Protein AF-A0A453PKU3-F1 (afdb_monomer_lite)

pLDDT: mean 86.61, std 17.1, range [27.94, 98.75]

Secondary structure (DSSP, 8-state):
-----------EEEGGG--HHHHHHHHHHHHTTPPPEEEPPHHHHHHHHTT-S-EEEE-TT-EEEEEEPTT-EEEEEEEE-HHHHHH-EEEEEEETT----EEEEEEEPTTS-EEEEEEEE-EEETTEEEEEEEE-SS--EEE-----GGGGT-HHHHHHGGGTTEEE-S-----SEEEEEEEE---SSS-EEEEEEEEESGGGHHHHHHHHHHHHHHHHHHHHHHHHHHHHHHHHHHHHHHHHHHHHHHHHHHHHHHHHH-

Structure (mmCIF, N/CA/C/O backbone):
data_AF-A0A453PKU3-F1
#
_entry.id   AF-A0A453PKU3-F1
#
loop_
_atom_site.group_PDB
_atom_site.id
_atom_site.type_symbol
_atom_site.label_atom_id
_atom_site.label_alt_id
_atom_site.label_comp_id
_atom_site.label_asym_id
_atom_site.label_entity_id
_atom_site.label_seq_id
_atom_site.pdbx_PDB_ins_code
_atom_site.Cartn_x
_atom_site.Cartn_y
_atom_site.Cartn_z
_atom_site.occupancy
_atom_site.B_iso_or_equiv
_atom_site.auth_seq_id
_atom_site.auth_comp_id
_atom_site.auth_asym_id
_atom_site.auth_atom_id
_atom_site.pdbx_PDB_model_num
ATOM 1 N N . MET A 1 1 ? -38.529 10.303 10.215 1.00 35.19 1 MET A N 1
ATOM 2 C CA . MET A 1 1 ? -37.471 11.333 10.235 1.00 35.19 1 MET A CA 1
ATOM 3 C C . MET A 1 1 ? -36.339 10.772 9.393 1.00 35.19 1 MET A C 1
ATOM 5 O O . MET A 1 1 ? -35.751 9.780 9.796 1.00 35.19 1 MET A O 1
ATOM 9 N N . GLN A 1 2 ? -36.185 11.261 8.160 1.00 27.94 2 GLN A N 1
ATOM 10 C CA . GLN A 1 2 ? -35.170 10.777 7.219 1.00 27.94 2 GLN A CA 1
ATOM 11 C C . GLN A 1 2 ? -33.786 11.127 7.768 1.00 27.94 2 GLN A C 1
ATOM 13 O O . GLN A 1 2 ? -33.490 12.300 7.991 1.00 27.94 2 GLN A O 1
ATOM 18 N N . ALA A 1 3 ? -32.979 10.103 8.032 1.00 30.33 3 ALA A N 1
ATOM 19 C CA . ALA A 1 3 ? -31.568 10.261 8.326 1.00 30.33 3 ALA A CA 1
ATOM 20 C C . ALA A 1 3 ? -30.876 10.654 7.020 1.00 30.33 3 ALA A C 1
ATOM 22 O O . ALA A 1 3 ? -30.861 9.887 6.063 1.00 30.33 3 ALA A O 1
ATOM 23 N N . ILE A 1 4 ? -30.368 11.881 6.971 1.00 31.31 4 ILE A N 1
ATOM 24 C CA . ILE A 1 4 ? -29.431 12.299 5.937 1.00 31.31 4 ILE A CA 1
ATOM 25 C C . ILE A 1 4 ? -28.106 11.643 6.321 1.00 31.31 4 ILE A C 1
ATOM 27 O O . ILE A 1 4 ? -27.438 12.086 7.258 1.00 31.31 4 ILE A O 1
ATOM 31 N N . GLU A 1 5 ? -27.785 10.538 5.650 1.00 31.22 5 GLU A N 1
ATOM 32 C CA . GLU A 1 5 ? -26.420 10.037 5.546 1.00 31.22 5 GLU A CA 1
ATOM 33 C C . GLU A 1 5 ? -25.571 11.194 5.018 1.00 31.22 5 GLU A C 1
ATOM 35 O O . GLU A 1 5 ? -25.772 11.695 3.913 1.00 31.22 5 GLU A O 1
ATOM 40 N N . ALA A 1 6 ? -24.691 11.714 5.870 1.00 30.78 6 ALA A N 1
ATOM 41 C CA . ALA A 1 6 ? -23.693 12.669 5.440 1.00 30.78 6 ALA A CA 1
ATOM 42 C C . ALA A 1 6 ? -22.649 11.883 4.647 1.00 30.78 6 ALA A C 1
ATOM 44 O O . ALA A 1 6 ? -21.679 11.394 5.225 1.00 30.78 6 ALA A O 1
ATOM 45 N N . ASP A 1 7 ? -22.887 11.748 3.342 1.00 31.61 7 ASP A N 1
ATOM 46 C CA . ASP A 1 7 ? -21.865 11.388 2.371 1.00 31.61 7 ASP A CA 1
ATOM 47 C C . ASP A 1 7 ? -20.673 12.321 2.597 1.00 31.61 7 ASP A C 1
ATOM 49 O O . ASP A 1 7 ? -20.702 13.520 2.296 1.00 31.61 7 ASP A O 1
ATOM 53 N N . SER A 1 8 ? -19.600 11.782 3.171 1.00 37.28 8 SER A N 1
ATOM 54 C CA . SER A 1 8 ? -18.283 12.362 2.987 1.00 37.28 8 SER A CA 1
ATOM 55 C C . SER A 1 8 ? -17.979 12.218 1.504 1.00 37.28 8 SER A C 1
ATOM 57 O O . SER A 1 8 ? -17.514 11.168 1.071 1.00 37.28 8 SER A O 1
ATOM 59 N N . HIS A 1 9 ? -18.316 13.238 0.714 1.00 38.47 9 HIS A N 1
ATOM 60 C CA . HIS A 1 9 ? -17.945 13.306 -0.691 1.00 38.47 9 HIS A CA 1
ATOM 61 C C . HIS A 1 9 ? -16.412 13.319 -0.794 1.00 38.47 9 HIS A C 1
ATOM 63 O O . HIS A 1 9 ? -15.784 14.379 -0.834 1.00 38.47 9 HIS A O 1
ATOM 69 N N . GLU A 1 10 ? -15.795 12.138 -0.808 1.00 44.28 10 GLU A N 1
ATOM 70 C CA . GLU A 1 10 ? -14.465 11.949 -1.365 1.00 44.28 10 GLU A CA 1
ATOM 71 C C . GLU A 1 10 ? -14.588 12.233 -2.858 1.00 44.28 10 GLU A C 1
ATOM 73 O O . GLU A 1 10 ? -15.129 11.449 -3.634 1.00 44.28 10 GLU A O 1
ATOM 78 N N . LEU A 1 11 ? -14.169 13.432 -3.251 1.00 49.59 11 LEU A N 1
ATOM 79 C CA . LEU A 1 11 ? -14.106 13.812 -4.649 1.00 49.59 11 LEU A CA 1
ATOM 80 C C . LEU A 1 11 ? -12.939 13.045 -5.284 1.00 49.59 11 LEU A C 1
ATOM 82 O O . LEU A 1 11 ? -11.783 13.460 -5.166 1.00 49.59 11 LEU A O 1
ATOM 86 N N . GLU A 1 12 ? -13.236 11.921 -5.930 1.00 55.03 12 GLU A N 1
ATOM 87 C CA . GLU A 1 12 ? -12.283 11.244 -6.805 1.00 55.03 12 GLU A CA 1
ATOM 88 C C . GLU A 1 12 ? -12.166 12.034 -8.110 1.00 55.03 12 GLU A C 1
ATOM 90 O O . GLU A 1 12 ? -13.151 12.275 -8.810 1.00 55.03 12 GLU A O 1
ATOM 95 N N . LEU A 1 13 ? -10.954 12.500 -8.414 1.00 59.59 13 LEU A N 1
ATOM 96 C CA . LEU A 1 13 ? -10.676 13.237 -9.642 1.00 59.59 13 LEU A CA 1
ATOM 97 C C . LEU A 1 13 ? -9.856 12.376 -10.595 1.00 59.59 13 LEU A C 1
ATOM 99 O O . LEU A 1 13 ? -8.702 12.046 -10.305 1.00 59.59 13 LEU A O 1
ATOM 103 N N . ASP A 1 14 ? -10.436 12.111 -11.766 1.00 59.22 14 ASP A N 1
ATOM 104 C CA . ASP A 1 14 ? -9.682 11.597 -12.901 1.00 59.22 14 ASP A CA 1
ATOM 105 C C . ASP A 1 14 ? -8.805 12.695 -13.499 1.00 59.22 14 ASP A C 1
ATOM 107 O O . ASP A 1 14 ? -9.281 13.729 -13.987 1.00 59.22 14 ASP A O 1
ATOM 111 N N . LEU A 1 15 ? -7.500 12.442 -13.476 1.00 57.34 15 LEU A N 1
ATOM 112 C CA . LEU A 1 15 ? -6.496 13.390 -13.912 1.00 57.34 15 LEU A CA 1
ATOM 113 C C . LEU A 1 15 ? -6.536 13.625 -15.432 1.00 57.34 15 LEU A C 1
ATOM 115 O O . LEU A 1 15 ? -6.265 14.750 -15.860 1.00 57.34 15 LEU A O 1
ATOM 119 N N . SER A 1 16 ? -6.937 12.637 -16.240 1.00 54.38 16 SER A N 1
ATOM 120 C CA . SER A 1 16 ? -7.033 12.809 -17.701 1.00 54.38 16 SER A CA 1
ATOM 121 C C . SER A 1 16 ? -8.144 13.763 -18.145 1.00 54.38 16 SER A C 1
ATOM 123 O O . SER A 1 16 ? -8.047 14.365 -19.212 1.00 54.38 16 SER A O 1
ATOM 125 N N . SER A 1 17 ? -9.180 13.961 -17.327 1.00 53.06 17 SER A N 1
ATOM 126 C CA . SER A 1 17 ? -10.349 14.792 -17.662 1.00 53.06 17 SER A CA 1
ATOM 127 C C . SER A 1 17 ? -10.163 16.303 -17.403 1.00 53.06 17 SER A C 1
ATOM 129 O O . SER A 1 17 ? -11.103 17.103 -17.488 1.00 53.06 17 SER A O 1
ATOM 131 N N . LEU A 1 18 ? -8.952 16.728 -17.037 1.00 54.69 18 LEU A N 1
ATOM 132 C CA . LEU A 1 18 ? -8.703 18.059 -16.491 1.00 54.69 18 LEU A CA 1
ATOM 133 C C . LEU A 1 18 ? -8.542 19.156 -17.556 1.00 54.69 18 LEU A C 1
ATOM 135 O O . LEU A 1 18 ? -7.466 19.362 -18.112 1.00 54.69 18 LEU A O 1
ATOM 139 N N . ASN A 1 19 ? -9.574 19.991 -17.707 1.00 57.00 19 ASN A N 1
ATOM 140 C CA . ASN A 1 19 ? -9.434 21.345 -18.259 1.00 57.00 19 ASN A CA 1
ATOM 141 C C . ASN A 1 19 ? -8.716 22.300 -17.271 1.00 57.00 19 ASN A C 1
ATOM 143 O O . ASN A 1 19 ? -8.651 22.051 -16.061 1.00 57.00 19 ASN A O 1
ATOM 147 N N . THR A 1 20 ? -8.242 23.456 -17.766 1.00 58.00 20 THR A N 1
ATOM 148 C CA . THR A 1 20 ? -7.574 24.525 -16.980 1.00 58.00 20 THR A CA 1
ATOM 149 C C . THR A 1 20 ? -8.353 24.921 -15.719 1.00 58.00 20 THR A C 1
ATOM 151 O O . THR A 1 20 ? -7.760 25.211 -14.681 1.00 58.00 20 THR A O 1
ATOM 154 N N . VAL A 1 21 ? -9.686 24.880 -15.787 1.00 55.75 21 VAL A N 1
ATOM 155 C CA . VAL A 1 21 ? -10.598 25.225 -14.687 1.00 55.75 21 VAL A CA 1
ATOM 156 C C . VAL A 1 21 ? -10.563 24.174 -13.567 1.00 55.75 21 VAL A C 1
ATOM 158 O O . VAL A 1 21 ? -10.351 24.534 -12.411 1.00 55.75 21 VAL A O 1
ATOM 161 N N . ASN A 1 22 ? -10.653 22.876 -13.883 1.00 61.09 22 ASN A N 1
ATOM 162 C CA . ASN A 1 22 ? -10.617 21.796 -12.880 1.00 61.09 22 ASN A CA 1
ATOM 163 C C . ASN A 1 22 ? -9.257 21.714 -12.171 1.00 61.09 22 ASN A C 1
ATOM 165 O O . ASN A 1 22 ? -9.171 21.424 -10.980 1.00 61.09 22 ASN A O 1
ATOM 169 N N . THR A 1 23 ? -8.188 22.059 -12.888 1.00 62.22 23 THR A N 1
ATOM 170 C CA . THR A 1 23 ? -6.831 22.143 -12.340 1.00 62.22 23 THR A CA 1
ATOM 171 C C . THR A 1 23 ? -6.691 23.275 -11.307 1.00 62.22 23 THR A C 1
ATOM 173 O O . THR A 1 23 ? -6.019 23.108 -10.285 1.00 62.22 23 THR A O 1
ATOM 176 N N . MET A 1 24 ? -7.360 24.419 -11.522 1.00 61.53 24 MET A N 1
ATOM 177 C CA . MET A 1 24 ? -7.428 25.500 -10.529 1.00 61.53 24 MET A CA 1
ATOM 178 C C . MET A 1 24 ? -8.255 25.096 -9.303 1.00 61.53 24 MET A C 1
ATOM 180 O O . MET A 1 24 ? -7.832 25.377 -8.181 1.00 61.53 24 MET A O 1
ATOM 184 N N . PHE A 1 25 ? -9.373 24.385 -9.490 1.00 62.69 25 PHE A N 1
ATOM 185 C CA . PHE A 1 25 ? -10.160 23.840 -8.379 1.00 62.69 25 PHE A CA 1
ATOM 186 C C . PHE A 1 25 ? -9.347 22.852 -7.537 1.00 62.69 25 PHE A C 1
ATOM 188 O O . PHE A 1 25 ? -9.257 23.027 -6.323 1.00 62.69 25 PHE A O 1
ATOM 195 N N . ALA A 1 26 ? -8.660 21.890 -8.157 1.00 61.44 26 ALA A N 1
ATOM 196 C CA . ALA A 1 26 ? -7.808 20.941 -7.440 1.00 61.44 26 ALA A CA 1
ATOM 197 C C . ALA A 1 26 ? -6.691 21.639 -6.637 1.00 61.44 26 ALA A C 1
ATOM 199 O O . ALA A 1 26 ? -6.407 21.276 -5.493 1.00 61.44 26 ALA A O 1
ATOM 200 N N . ALA A 1 27 ? -6.088 22.696 -7.194 1.00 63.34 27 ALA A N 1
ATOM 201 C CA . ALA A 1 27 ? -5.089 23.498 -6.491 1.00 63.34 27 ALA A CA 1
ATOM 202 C C . ALA A 1 27 ? -5.675 24.282 -5.300 1.00 63.34 27 ALA A C 1
ATOM 204 O O . ALA A 1 27 ? -4.995 24.440 -4.283 1.00 63.34 27 ALA A O 1
ATOM 205 N N . LEU A 1 28 ? -6.919 24.762 -5.404 1.00 60.72 28 LEU A N 1
ATOM 206 C CA . LEU A 1 28 ? -7.627 25.440 -4.315 1.00 60.72 28 LEU A CA 1
ATOM 207 C C . LEU A 1 28 ? -7.967 24.465 -3.180 1.00 60.72 28 LEU A C 1
ATOM 209 O O . LEU A 1 28 ? -7.627 24.740 -2.033 1.00 60.72 28 LEU A O 1
ATOM 213 N N . PHE A 1 29 ? -8.531 23.296 -3.490 1.00 58.31 29 PHE A N 1
ATOM 214 C CA . PHE A 1 29 ? -8.830 22.256 -2.497 1.00 58.31 29 PHE A CA 1
ATOM 215 C C . PHE A 1 29 ? -7.567 21.709 -1.821 1.00 58.31 29 PHE A C 1
ATOM 217 O O . PHE A 1 29 ? -7.522 21.601 -0.595 1.00 58.31 29 PHE A O 1
ATOM 224 N N . SER A 1 30 ? -6.490 21.486 -2.585 1.00 58.62 30 SER A N 1
ATOM 225 C CA . SER A 1 30 ? -5.200 21.087 -2.014 1.00 58.62 30 SER A CA 1
ATOM 226 C C . SER A 1 30 ? -4.607 22.159 -1.091 1.00 58.62 30 SER A C 1
ATOM 228 O O . SER A 1 30 ? -3.905 21.804 -0.144 1.00 58.62 30 SER A O 1
ATOM 230 N N . LYS A 1 31 ? -4.859 23.455 -1.337 1.00 61.12 31 LYS A N 1
ATOM 231 C CA . LYS A 1 31 ? -4.454 24.551 -0.434 1.00 61.12 31 LYS A CA 1
ATOM 232 C C . LYS A 1 31 ? -5.330 24.648 0.816 1.00 61.12 31 LYS A C 1
ATOM 234 O O . LYS A 1 31 ? -4.841 25.108 1.842 1.00 61.12 31 LYS A O 1
ATOM 239 N N . LEU A 1 32 ? -6.584 24.205 0.736 1.00 52.84 32 LEU A N 1
ATOM 240 C CA . LEU A 1 32 ? -7.514 24.123 1.867 1.00 52.84 32 LEU A CA 1
ATOM 241 C C . LEU A 1 32 ? -7.296 22.873 2.736 1.00 52.84 32 LEU A C 1
ATOM 243 O O . LEU A 1 32 ? -7.992 22.694 3.729 1.00 52.84 32 LEU A O 1
ATOM 247 N N . GLY A 1 33 ? -6.326 22.020 2.389 1.00 49.94 33 GLY A N 1
ATOM 248 C CA . GLY A 1 33 ? -5.992 20.821 3.159 1.00 49.94 33 GLY A CA 1
ATOM 249 C C . GLY A 1 33 ? -6.976 19.665 2.976 1.00 49.94 33 GLY A C 1
ATOM 250 O O . GLY A 1 33 ? -6.884 18.687 3.710 1.00 49.94 33 GLY A O 1
ATOM 251 N N . VAL A 1 34 ? -7.886 19.756 2.000 1.00 52.03 34 VAL A N 1
ATOM 252 C CA . VAL A 1 34 ? -8.794 18.660 1.651 1.00 52.03 34 VAL A CA 1
ATOM 253 C C . VAL A 1 34 ? -8.012 17.636 0.818 1.00 52.03 34 VAL A C 1
ATOM 255 O O . VAL A 1 34 ? -7.477 18.007 -0.235 1.00 52.03 34 VAL A O 1
ATOM 258 N N . PRO A 1 35 ? -7.886 16.373 1.266 1.00 54.75 35 PRO A N 1
ATOM 259 C CA . PRO A 1 35 ? -7.265 15.331 0.463 1.00 54.75 35 PRO A CA 1
ATOM 260 C C . PRO A 1 35 ? -8.135 15.065 -0.771 1.00 54.75 35 PRO A C 1
ATOM 262 O O . PRO A 1 35 ? -9.306 14.723 -0.655 1.00 54.75 35 PRO A O 1
ATOM 265 N N . ILE A 1 36 ? -7.560 15.258 -1.957 1.00 64.81 36 ILE A N 1
ATOM 266 C CA . ILE A 1 36 ? -8.165 14.837 -3.222 1.00 64.81 36 ILE A CA 1
ATOM 267 C C . ILE A 1 36 ? -7.558 13.487 -3.561 1.00 64.81 36 ILE A C 1
ATOM 269 O O . ILE A 1 36 ? -6.345 13.406 -3.788 1.00 64.81 36 ILE A O 1
ATOM 273 N N . LYS A 1 37 ? -8.399 12.459 -3.617 1.00 70.69 37 LYS A N 1
ATOM 274 C CA . LYS A 1 37 ? -8.009 11.150 -4.124 1.00 70.69 37 LYS A CA 1
ATOM 275 C C . LYS A 1 37 ? -7.929 11.229 -5.649 1.00 70.69 37 LYS A C 1
ATOM 277 O O . LYS A 1 37 ? -8.855 11.693 -6.312 1.00 70.69 37 LYS A O 1
ATOM 282 N N . THR A 1 38 ? -6.781 10.859 -6.196 1.00 79.62 38 THR A N 1
ATOM 283 C CA . THR A 1 38 ? -6.513 10.882 -7.638 1.00 79.62 38 THR A CA 1
ATOM 284 C C . THR A 1 38 ? -6.488 9.463 -8.178 1.00 79.62 38 THR A C 1
ATOM 286 O O . THR A 1 38 ? -5.972 8.557 -7.519 1.00 79.62 38 THR A O 1
ATOM 289 N N . THR A 1 39 ? -7.010 9.269 -9.385 1.00 86.69 39 THR A N 1
ATOM 290 C CA . THR A 1 39 ? -6.968 7.980 -10.085 1.00 86.69 39 THR A CA 1
ATOM 291 C C . THR A 1 39 ? -5.841 7.952 -11.123 1.00 86.69 39 THR A C 1
ATOM 293 O O . THR A 1 39 ? -5.328 8.992 -11.557 1.00 86.69 39 THR A O 1
ATOM 296 N N . VAL A 1 40 ? -5.412 6.746 -11.502 1.00 91.56 40 VAL A N 1
ATOM 297 C CA . VAL A 1 40 ? -4.559 6.551 -12.686 1.00 91.56 40 VAL A CA 1
ATOM 298 C C . VAL A 1 40 ? -5.392 6.881 -13.924 1.00 91.56 40 VAL A C 1
ATOM 300 O O . VAL A 1 40 ? -6.568 6.522 -13.979 1.00 91.56 40 VAL A O 1
ATOM 303 N N . SER A 1 41 ? -4.806 7.589 -14.891 1.00 90.94 41 SER A N 1
ATOM 304 C CA . SER A 1 41 ? -5.533 8.002 -16.093 1.00 90.94 41 SER A CA 1
ATOM 305 C C . SER A 1 41 ? -6.006 6.796 -16.906 1.00 90.94 41 SER A C 1
ATOM 307 O O . SER A 1 41 ? -5.272 5.819 -17.080 1.00 90.94 41 SER A O 1
ATOM 309 N N . ALA A 1 42 ? -7.221 6.892 -17.451 1.00 91.12 42 ALA A N 1
ATOM 310 C CA . ALA A 1 42 ? -7.805 5.828 -18.268 1.00 91.12 42 ALA A CA 1
ATOM 311 C C . ALA A 1 42 ? -6.918 5.485 -19.473 1.00 91.12 42 ALA A C 1
ATOM 313 O O . ALA A 1 42 ? -6.712 4.316 -19.765 1.00 91.12 42 ALA A O 1
ATOM 314 N N . THR A 1 43 ? -6.301 6.491 -20.102 1.00 93.38 43 THR A N 1
ATOM 315 C CA . THR A 1 43 ? -5.386 6.294 -21.235 1.00 93.38 43 THR A CA 1
ATOM 316 C C . THR A 1 43 ? -4.199 5.398 -20.883 1.00 93.38 43 THR A C 1
ATOM 318 O O . THR A 1 43 ? -3.890 4.487 -21.640 1.00 93.38 43 THR A O 1
ATOM 321 N N . VAL A 1 44 ? -3.561 5.597 -19.723 1.00 95.88 44 VAL A N 1
ATOM 322 C CA . VAL A 1 44 ? -2.429 4.753 -19.300 1.00 95.88 44 VAL A CA 1
ATOM 323 C C . VAL A 1 44 ? -2.882 3.313 -19.049 1.00 95.88 44 VAL A C 1
ATOM 325 O O . VAL A 1 44 ? -2.159 2.375 -19.379 1.00 95.88 44 VAL A O 1
ATOM 328 N N . LEU A 1 45 ? -4.075 3.131 -18.476 1.00 97.25 45 LEU A N 1
ATOM 329 C CA . LEU A 1 45 ? -4.641 1.804 -18.229 1.00 97.25 45 LEU A CA 1
ATOM 330 C C . LEU A 1 45 ? -5.038 1.099 -19.533 1.00 97.25 45 LEU A C 1
ATOM 332 O O . LEU A 1 45 ? -4.766 -0.086 -19.686 1.00 97.25 45 LEU A O 1
ATOM 336 N N . GLU A 1 46 ? -5.627 1.821 -20.485 1.00 96.38 46 GLU A N 1
ATOM 337 C CA . GLU A 1 46 ? -5.987 1.298 -21.805 1.00 96.38 46 GLU A CA 1
ATOM 338 C C . GLU A 1 46 ? -4.749 0.924 -22.628 1.00 96.38 46 GLU A C 1
ATOM 340 O O . GLU A 1 46 ? -4.725 -0.133 -23.254 1.00 96.38 46 GLU A O 1
ATOM 345 N N . GLU A 1 47 ? -3.700 1.750 -22.617 1.00 97.44 47 GLU A N 1
ATOM 346 C CA . GLU A 1 47 ? -2.432 1.431 -23.283 1.00 97.44 47 GLU A CA 1
ATOM 347 C C . GLU A 1 47 ? -1.793 0.166 -22.691 1.00 97.44 47 GLU A C 1
ATOM 349 O O . GLU A 1 47 ? -1.332 -0.707 -23.430 1.00 97.44 47 GLU A O 1
ATOM 354 N N . ALA A 1 48 ? -1.798 0.032 -21.360 1.00 97.88 48 ALA A N 1
ATOM 355 C CA . ALA A 1 48 ? -1.297 -1.160 -20.681 1.00 97.88 48 ALA A CA 1
ATOM 356 C C . ALA A 1 48 ? -2.117 -2.405 -21.057 1.00 97.88 48 ALA A C 1
ATOM 358 O O . ALA A 1 48 ? -1.549 -3.421 -21.462 1.00 97.88 48 ALA A O 1
ATOM 359 N N . LEU A 1 49 ? -3.448 -2.306 -21.011 1.00 97.69 49 LEU A N 1
ATOM 360 C CA . LEU A 1 49 ? -4.373 -3.395 -21.332 1.00 97.69 49 LEU A CA 1
ATOM 361 C C . LEU A 1 49 ? -4.284 -3.849 -22.798 1.00 97.69 49 LEU A C 1
ATOM 363 O O . LEU A 1 49 ? -4.534 -5.013 -23.106 1.00 97.69 49 LEU A O 1
ATOM 367 N N . ASN A 1 50 ? -3.906 -2.947 -23.704 1.00 96.81 50 ASN A N 1
ATOM 368 C CA . ASN A 1 50 ? -3.702 -3.246 -25.121 1.00 96.81 50 ASN A CA 1
ATOM 369 C C . ASN A 1 50 ? -2.269 -3.704 -25.451 1.00 96.81 50 ASN A C 1
ATOM 371 O O . ASN A 1 50 ? -1.965 -3.944 -26.620 1.00 96.81 50 ASN A O 1
ATOM 375 N N . GLY A 1 51 ? -1.378 -3.797 -24.456 1.00 96.12 51 GLY A N 1
ATOM 376 C CA . GLY A 1 51 ? 0.019 -4.189 -24.659 1.00 96.12 51 GLY A CA 1
ATOM 377 C C . GLY A 1 51 ? 0.838 -3.157 -25.443 1.00 96.12 51 GLY A C 1
ATOM 378 O O . GLY A 1 51 ? 1.852 -3.500 -26.047 1.00 96.12 51 GLY A O 1
ATOM 379 N N . SER A 1 52 ? 0.408 -1.892 -25.465 1.00 95.94 52 SER A N 1
ATOM 380 C CA . SER A 1 52 ? 1.046 -0.819 -26.239 1.00 95.94 52 SER A CA 1
ATOM 381 C C . SER A 1 52 ? 2.032 0.024 -25.424 1.00 95.94 52 SER A C 1
ATOM 383 O O . SER A 1 52 ? 2.403 1.117 -25.849 1.00 95.94 52 SER A O 1
ATOM 385 N N . VAL A 1 53 ? 2.445 -0.456 -24.250 1.00 97.06 53 VAL A N 1
ATOM 386 C CA . VAL A 1 53 ? 3.383 0.233 -23.354 1.00 97.06 53 VAL A CA 1
ATOM 387 C C . VAL A 1 53 ? 4.805 -0.289 -23.524 1.00 97.06 53 VAL A C 1
ATOM 389 O O . VAL A 1 53 ? 5.037 -1.481 -23.718 1.00 97.06 53 VAL A O 1
ATOM 392 N N . GLU A 1 54 ? 5.788 0.601 -23.403 1.00 97.56 54 GLU A N 1
ATOM 393 C CA . GLU A 1 54 ? 7.192 0.193 -23.343 1.00 97.56 54 GLU A CA 1
ATOM 394 C C . GLU A 1 54 ? 7.541 -0.324 -21.943 1.00 97.56 54 GLU A C 1
ATOM 396 O O . GLU A 1 54 ? 7.405 0.395 -20.950 1.00 97.56 54 GLU A O 1
ATOM 401 N N . ILE A 1 55 ? 8.042 -1.559 -21.871 1.00 98.38 55 ILE A N 1
ATOM 402 C CA . ILE A 1 55 ? 8.393 -2.231 -20.615 1.00 98.38 55 ILE A CA 1
ATOM 403 C C . ILE A 1 55 ? 9.916 -2.337 -20.500 1.00 98.38 55 ILE A C 1
ATOM 405 O O . ILE A 1 55 ? 10.581 -2.941 -21.342 1.00 98.38 55 ILE A O 1
ATOM 409 N N . ALA A 1 56 ? 10.484 -1.752 -19.445 1.00 98.38 56 ALA A N 1
ATOM 410 C CA . ALA A 1 56 ? 11.914 -1.830 -19.164 1.00 98.38 56 ALA A CA 1
ATOM 411 C C . ALA A 1 56 ? 12.239 -2.960 -18.173 1.00 98.38 56 ALA A C 1
ATOM 413 O O . ALA A 1 56 ? 11.687 -3.008 -17.077 1.00 98.38 56 ALA A O 1
ATOM 414 N N . GLN A 1 57 ? 13.209 -3.814 -18.501 1.00 98.12 57 GLN A N 1
ATOM 415 C CA . GLN A 1 57 ? 13.646 -4.873 -17.589 1.00 98.12 57 GLN A CA 1
ATOM 416 C C . GLN A 1 57 ? 14.360 -4.305 -16.351 1.00 98.12 57 GLN A C 1
ATOM 418 O O . GLN A 1 57 ? 15.292 -3.500 -16.458 1.00 98.12 57 GLN A O 1
ATOM 423 N N . LEU A 1 58 ? 13.961 -4.779 -15.173 1.00 97.81 58 LEU A N 1
ATOM 424 C CA . LEU A 1 58 ? 14.649 -4.594 -13.902 1.00 97.81 58 LEU A CA 1
ATOM 425 C C . LEU A 1 58 ? 15.448 -5.841 -13.530 1.00 97.81 58 LEU A C 1
ATOM 427 O O . LEU A 1 58 ? 15.143 -6.965 -13.923 1.00 97.81 58 LEU A O 1
ATOM 431 N N . HIS A 1 59 ? 16.469 -5.624 -12.708 1.00 95.94 59 HIS A N 1
ATOM 432 C CA . HIS A 1 59 ? 17.196 -6.695 -12.042 1.00 95.94 59 HIS A CA 1
ATOM 433 C C . HIS A 1 59 ? 17.051 -6.521 -10.539 1.00 95.94 59 HIS A C 1
ATOM 435 O O . HIS A 1 59 ? 17.193 -5.402 -10.033 1.00 95.94 59 HIS A O 1
ATOM 441 N N . LEU A 1 60 ? 16.815 -7.623 -9.833 1.00 96.25 60 LEU A N 1
ATOM 442 C CA . LEU A 1 60 ? 16.694 -7.607 -8.382 1.00 96.25 60 LEU A CA 1
ATOM 443 C C . LEU A 1 60 ? 17.941 -6.997 -7.725 1.00 96.25 60 LEU A C 1
ATOM 445 O O . LEU A 1 60 ? 19.074 -7.215 -8.160 1.00 96.25 60 LEU A O 1
ATOM 449 N N . GLY A 1 61 ? 17.721 -6.167 -6.705 1.00 95.50 61 GLY A N 1
ATOM 450 C CA . GLY A 1 61 ? 18.780 -5.453 -5.986 1.00 95.50 61 GLY A CA 1
ATOM 451 C C . GLY A 1 61 ? 19.379 -4.255 -6.729 1.00 95.50 61 GLY A C 1
ATOM 452 O O . GLY A 1 61 ? 20.248 -3.578 -6.180 1.00 95.50 61 GLY A O 1
ATOM 453 N N . LYS A 1 62 ? 18.955 -3.962 -7.968 1.00 96.88 62 LYS A N 1
ATOM 454 C CA . LYS A 1 62 ? 19.409 -2.776 -8.704 1.00 96.88 62 LYS A CA 1
ATOM 455 C C . LYS A 1 62 ? 18.352 -1.682 -8.673 1.00 96.88 62 LYS A C 1
ATOM 457 O O . LYS A 1 62 ? 17.206 -1.877 -9.065 1.00 96.88 62 LYS A O 1
ATOM 462 N N . SER A 1 63 ? 18.780 -0.498 -8.251 1.00 97.12 63 SER A N 1
ATOM 463 C CA . SER A 1 63 ? 17.947 0.701 -8.268 1.00 97.12 63 SER A CA 1
ATOM 464 C C . SER A 1 63 ? 17.954 1.376 -9.642 1.00 97.12 63 SER A C 1
ATOM 466 O O . SER A 1 63 ? 18.997 1.480 -10.290 1.00 97.12 63 SER A O 1
ATOM 468 N N . VAL A 1 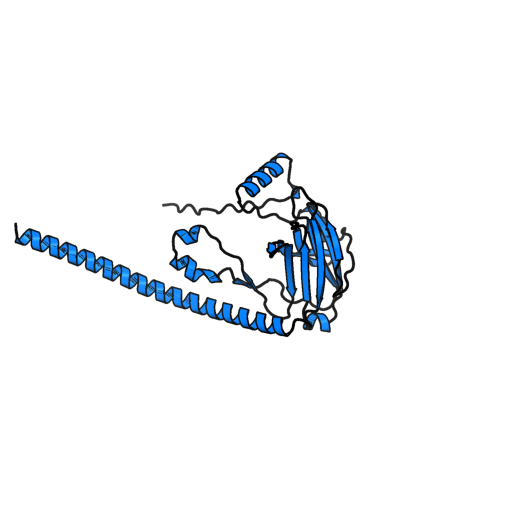64 ? 16.810 1.926 -10.043 1.00 97.75 64 VAL A N 1
ATOM 469 C CA . VAL A 1 64 ? 16.651 2.761 -11.237 1.00 97.75 64 VAL A CA 1
ATOM 470 C C . VAL A 1 64 ? 16.129 4.131 -10.824 1.00 97.75 64 VAL A C 1
ATOM 472 O O . VAL A 1 64 ? 15.072 4.239 -10.211 1.00 97.75 64 VAL A O 1
ATOM 475 N N . CYS A 1 65 ? 16.858 5.187 -11.186 1.00 98.06 65 CYS A N 1
ATOM 476 C CA . CYS A 1 65 ? 16.435 6.570 -10.980 1.00 98.06 65 CYS A CA 1
ATOM 477 C C . CYS A 1 65 ? 15.929 7.152 -12.301 1.00 98.06 65 CYS A C 1
ATOM 479 O O . CYS A 1 65 ? 16.661 7.170 -13.294 1.00 98.06 65 CYS A O 1
ATOM 481 N N . ARG A 1 66 ? 14.676 7.610 -12.330 1.00 98.31 66 ARG A N 1
ATOM 482 C CA . ARG A 1 66 ? 14.045 8.201 -13.517 1.00 98.31 66 ARG A CA 1
ATOM 483 C C . ARG A 1 66 ? 13.128 9.358 -13.138 1.00 98.31 66 ARG A C 1
ATOM 485 O O . ARG A 1 66 ? 12.863 9.635 -11.970 1.00 98.31 66 ARG A O 1
ATOM 492 N N . LYS A 1 67 ? 12.662 10.055 -14.169 1.00 98.06 67 LYS A N 1
ATOM 493 C CA . LYS A 1 67 ? 11.694 11.142 -14.087 1.00 98.06 67 LYS A CA 1
ATOM 494 C C . LYS A 1 67 ? 10.537 10.812 -15.020 1.00 98.06 67 LYS A C 1
ATOM 496 O O . LYS A 1 67 ? 10.746 10.793 -16.225 1.00 98.06 67 LYS A O 1
ATOM 501 N N . VAL A 1 68 ? 9.368 10.518 -14.462 1.00 96.94 68 VAL A N 1
ATOM 502 C CA . VAL A 1 68 ? 8.141 10.272 -15.229 1.00 96.94 68 VAL A CA 1
ATOM 503 C C . VAL A 1 68 ? 7.371 11.578 -15.379 1.00 96.94 68 VAL A C 1
ATOM 505 O O . VAL A 1 68 ? 7.306 12.389 -14.446 1.00 96.94 68 VAL A O 1
ATOM 508 N N . GLU A 1 69 ? 6.829 11.814 -16.568 1.00 95.69 69 GLU A N 1
ATOM 509 C CA . GLU A 1 69 ? 5.983 12.976 -16.812 1.00 95.69 69 GLU A CA 1
ATOM 510 C C . GLU A 1 69 ? 4.652 12.862 -16.058 1.00 95.69 69 GLU A C 1
ATOM 512 O O . GLU A 1 69 ? 4.261 11.801 -15.566 1.00 95.69 69 GLU A O 1
ATOM 517 N N . LYS A 1 70 ? 3.968 13.995 -15.898 1.00 90.25 70 LYS A N 1
ATOM 518 C CA . LYS A 1 70 ? 2.663 14.016 -15.232 1.00 90.25 70 LYS A CA 1
ATOM 519 C C . LYS A 1 70 ? 1.657 13.141 -15.986 1.00 90.25 70 LYS A C 1
ATOM 521 O O . LYS A 1 70 ? 1.625 13.178 -17.212 1.00 90.25 70 LYS A O 1
ATOM 526 N N . GLN A 1 71 ? 0.823 12.413 -15.248 1.00 87.94 71 GLN A N 1
ATOM 527 C CA . GLN A 1 71 ? -0.230 11.546 -15.793 1.00 87.94 71 GLN A CA 1
ATOM 528 C C . GLN A 1 71 ? 0.258 10.492 -16.801 1.00 87.94 71 GLN A C 1
ATOM 530 O O . GLN A 1 71 ? -0.503 10.026 -17.644 1.00 87.94 71 GLN A O 1
ATOM 535 N N . SER A 1 72 ? 1.533 10.123 -16.708 1.00 94.81 72 SER A N 1
ATOM 536 C CA . SER A 1 72 ? 2.165 9.069 -17.494 1.00 94.81 72 SER A CA 1
ATOM 537 C C . SER A 1 72 ? 2.787 8.047 -16.544 1.00 94.81 72 SER A C 1
ATOM 539 O O . SER A 1 72 ? 2.958 8.323 -15.351 1.00 94.81 72 SER A O 1
ATOM 541 N N . ALA A 1 73 ? 3.115 6.865 -17.057 1.00 97.88 73 ALA A N 1
ATOM 542 C CA . ALA A 1 73 ? 3.740 5.798 -16.297 1.00 97.88 73 ALA A CA 1
ATOM 543 C C . ALA A 1 73 ? 4.964 5.244 -17.027 1.00 97.88 73 ALA A C 1
ATOM 545 O O . ALA A 1 73 ? 4.988 5.131 -18.249 1.00 97.88 73 ALA A O 1
ATOM 546 N N . HIS A 1 74 ? 5.980 4.869 -16.256 1.00 98.69 74 HIS A N 1
ATOM 547 C CA . HIS A 1 74 ? 7.046 4.002 -16.748 1.00 98.69 74 HIS A CA 1
ATOM 548 C C . HIS A 1 74 ? 6.776 2.578 -16.283 1.00 98.69 74 HIS A C 1
ATOM 550 O O . HIS A 1 74 ? 6.644 2.361 -15.076 1.00 98.69 74 HIS A O 1
ATOM 556 N N . PHE A 1 75 ? 6.731 1.640 -17.228 1.00 98.69 75 PHE A N 1
ATOM 557 C CA . PHE A 1 75 ? 6.479 0.228 -16.969 1.00 98.69 75 PHE A CA 1
ATOM 558 C C . PHE A 1 75 ? 7.780 -0.560 -16.883 1.00 98.69 75 PHE A C 1
ATOM 560 O O . PHE A 1 75 ? 8.779 -0.258 -17.547 1.00 98.69 75 PHE A O 1
ATOM 567 N N . TYR A 1 76 ? 7.750 -1.581 -16.041 1.00 98.75 76 TYR A N 1
ATOM 568 C CA . TYR A 1 76 ? 8.894 -2.391 -15.690 1.00 98.75 76 TYR A CA 1
ATOM 569 C C . TYR A 1 76 ? 8.514 -3.855 -15.573 1.00 98.75 76 TYR A C 1
ATOM 571 O O . TYR A 1 76 ? 7.481 -4.169 -14.991 1.00 98.75 76 TYR A O 1
ATOM 579 N N . SER A 1 77 ? 9.386 -4.731 -16.055 1.00 98.44 77 SER A N 1
ATOM 580 C CA . SER A 1 77 ? 9.319 -6.171 -15.811 1.00 98.44 77 SER A CA 1
ATOM 581 C C . SER A 1 77 ? 10.428 -6.597 -14.858 1.00 98.44 77 SER A C 1
ATOM 583 O O . SER A 1 77 ? 11.516 -6.020 -14.854 1.00 98.44 77 SER A O 1
ATOM 585 N N . VAL A 1 78 ? 10.168 -7.611 -14.046 1.00 98.25 78 VAL A N 1
ATOM 586 C CA . VAL A 1 78 ? 11.178 -8.284 -13.230 1.00 98.25 78 VAL A CA 1
ATOM 587 C C . VAL A 1 78 ? 10.930 -9.782 -13.275 1.00 98.25 78 VAL A C 1
ATOM 589 O O . VAL A 1 78 ? 9.800 -10.224 -13.083 1.00 98.25 78 VAL A O 1
ATOM 592 N N . ASP A 1 79 ? 11.982 -10.548 -13.537 1.00 98.06 79 ASP A N 1
ATOM 593 C CA . ASP A 1 79 ? 11.922 -12.007 -13.499 1.00 98.06 79 ASP A CA 1
ATOM 594 C C . ASP A 1 79 ? 12.269 -12.500 -12.100 1.00 98.06 79 ASP A C 1
ATOM 596 O O . ASP A 1 79 ? 13.211 -12.007 -11.472 1.00 98.06 79 ASP A O 1
ATOM 600 N N . ILE A 1 80 ? 11.480 -13.456 -11.626 1.00 97.12 80 ILE A N 1
ATOM 601 C CA . ILE A 1 80 ? 11.546 -14.010 -10.280 1.00 97.12 80 ILE A CA 1
ATOM 602 C C . ILE A 1 80 ? 11.662 -15.528 -10.398 1.00 97.12 80 ILE A C 1
ATOM 604 O O . ILE A 1 80 ? 10.869 -16.174 -11.083 1.00 97.12 80 ILE A O 1
ATOM 608 N N . THR A 1 81 ? 12.651 -16.106 -9.729 1.00 97.25 81 THR A N 1
ATOM 609 C CA . THR A 1 81 ? 12.830 -17.561 -9.622 1.00 97.25 81 THR A CA 1
ATOM 610 C C . THR A 1 81 ? 11.919 -18.169 -8.550 1.00 97.25 81 THR A C 1
ATOM 612 O O . THR A 1 81 ? 11.437 -17.470 -7.658 1.00 97.25 81 THR A O 1
ATOM 615 N N . GLU A 1 82 ? 11.726 -19.491 -8.571 1.00 96.81 82 GLU A N 1
ATOM 616 C CA . GLU A 1 82 ? 10.990 -20.209 -7.516 1.00 96.81 82 GLU A CA 1
ATOM 617 C C . GLU A 1 82 ? 11.542 -19.940 -6.105 1.00 96.81 82 GLU A C 1
ATOM 619 O O . GLU A 1 82 ? 10.790 -19.842 -5.133 1.00 96.81 82 GLU A O 1
ATOM 624 N N . GLU A 1 83 ? 12.866 -19.830 -5.978 1.00 95.38 83 GLU A N 1
ATOM 625 C CA . GLU A 1 83 ? 13.534 -19.557 -4.706 1.00 95.38 83 GLU A CA 1
ATOM 626 C C . GLU A 1 83 ? 13.235 -18.135 -4.214 1.00 95.38 83 GLU A C 1
ATOM 628 O O . GLU A 1 83 ? 12.816 -17.950 -3.070 1.00 95.38 83 GLU A O 1
ATOM 633 N N . GLU A 1 84 ? 13.355 -17.135 -5.088 1.00 95.81 84 GLU A N 1
ATOM 634 C CA . GLU A 1 84 ? 13.043 -15.738 -4.764 1.00 95.81 84 GLU A CA 1
ATOM 635 C C . GLU A 1 84 ? 11.561 -15.546 -4.425 1.00 95.81 84 GLU A C 1
ATOM 637 O O . GLU A 1 84 ? 11.239 -14.840 -3.468 1.00 95.81 84 GLU A O 1
ATOM 642 N N . ALA A 1 85 ? 10.661 -16.230 -5.138 1.00 95.25 85 ALA A N 1
ATOM 643 C CA . ALA A 1 85 ? 9.231 -16.236 -4.840 1.00 95.25 85 ALA A CA 1
ATOM 644 C C . ALA A 1 85 ? 8.944 -16.748 -3.414 1.00 95.25 85 ALA A C 1
ATOM 646 O O . ALA A 1 85 ? 8.185 -16.128 -2.669 1.00 95.25 85 ALA A O 1
ATOM 647 N N . LYS A 1 86 ? 9.608 -17.834 -2.986 1.00 93.81 86 LYS A N 1
ATOM 648 C CA . LYS A 1 86 ? 9.478 -18.386 -1.621 1.00 93.81 86 LYS A CA 1
ATOM 649 C C . LYS A 1 86 ? 10.041 -17.456 -0.547 1.00 93.81 86 LYS A C 1
ATOM 651 O O . LYS A 1 86 ? 9.499 -17.374 0.560 1.00 93.81 86 LYS A O 1
ATOM 656 N N . LEU A 1 87 ? 11.148 -16.780 -0.841 1.00 94.12 87 LEU A N 1
ATOM 657 C CA . LEU A 1 87 ? 11.778 -15.840 0.090 1.00 94.12 87 LEU A CA 1
ATOM 658 C C . LEU A 1 87 ? 10.926 -14.573 0.251 1.00 94.12 87 LEU A C 1
ATOM 660 O O . LEU A 1 87 ? 10.812 -14.044 1.368 1.00 94.12 87 LEU A O 1
ATOM 664 N N . GLY A 1 88 ? 10.255 -14.175 -0.829 1.00 95.12 88 GLY A N 1
ATOM 665 C CA . GLY A 1 88 ? 9.395 -13.010 -0.944 1.00 95.12 88 GLY A CA 1
ATOM 666 C C . GLY A 1 88 ? 10.105 -11.845 -1.629 1.00 95.12 88 GLY A C 1
ATOM 667 O O . GLY A 1 88 ? 11.327 -11.831 -1.773 1.00 95.12 88 GLY A O 1
ATOM 668 N N . LEU A 1 89 ? 9.340 -10.829 -2.019 1.00 96.00 89 LEU A N 1
ATOM 669 C CA . LEU A 1 89 ? 9.835 -9.640 -2.704 1.00 96.00 89 LEU A CA 1
ATOM 670 C C . LEU A 1 89 ? 9.316 -8.346 -2.098 1.00 96.00 89 LEU A C 1
ATOM 672 O O . LEU A 1 89 ? 8.203 -8.259 -1.584 1.00 96.00 89 LEU A O 1
ATOM 676 N N . VAL A 1 90 ? 10.133 -7.306 -2.225 1.00 95.75 90 VAL A N 1
ATOM 677 C CA . VAL A 1 90 ? 9.766 -5.937 -1.876 1.00 95.75 90 VAL A CA 1
ATOM 678 C C . VAL A 1 90 ? 10.023 -5.043 -3.078 1.00 95.75 90 VAL A C 1
ATOM 680 O O . VAL A 1 90 ? 11.164 -4.897 -3.516 1.00 95.75 90 VAL A O 1
ATOM 683 N N . CYS A 1 91 ? 8.967 -4.413 -3.584 1.00 97.50 91 CYS A N 1
ATOM 684 C CA . CYS A 1 91 ? 9.057 -3.354 -4.579 1.00 97.50 91 CYS A CA 1
ATOM 685 C C . CYS A 1 91 ? 8.919 -2.014 -3.859 1.00 97.50 91 CYS A C 1
ATOM 687 O O . CYS A 1 91 ? 7.904 -1.754 -3.215 1.00 97.50 91 CYS A O 1
ATOM 689 N N . ARG A 1 92 ? 9.950 -1.172 -3.920 1.00 96.75 92 ARG A N 1
ATOM 690 C CA . ARG A 1 92 ? 9.997 0.104 -3.201 1.00 96.75 92 ARG A CA 1
ATOM 691 C C . ARG A 1 92 ? 10.330 1.248 -4.136 1.00 96.75 92 ARG A C 1
ATOM 693 O O . ARG A 1 92 ? 11.242 1.162 -4.955 1.00 96.75 92 ARG A O 1
ATOM 700 N N . VAL A 1 93 ? 9.618 2.353 -3.956 1.00 98.31 93 VAL A N 1
ATOM 701 C CA . VAL A 1 93 ? 9.850 3.595 -4.687 1.00 98.31 93 VAL A CA 1
ATOM 702 C C . VAL A 1 93 ? 10.017 4.728 -3.696 1.00 98.31 93 VAL A C 1
ATOM 704 O O . VAL A 1 93 ? 9.233 4.862 -2.756 1.00 98.31 93 VAL A O 1
ATOM 707 N N . CYS A 1 94 ? 11.018 5.579 -3.903 1.00 97.88 94 CYS A N 1
ATOM 708 C CA . CYS A 1 94 ? 11.190 6.793 -3.117 1.00 97.88 94 CYS A CA 1
ATOM 709 C C . CYS A 1 94 ? 11.524 8.011 -3.983 1.00 97.88 94 CYS A C 1
ATOM 711 O O . CYS A 1 94 ? 12.037 7.899 -5.093 1.00 97.88 94 CYS A O 1
ATOM 713 N N . SER A 1 95 ? 11.243 9.206 -3.465 1.00 97.50 95 SER A N 1
ATOM 714 C CA . SER A 1 95 ? 11.601 10.474 -4.094 1.00 97.50 95 SER A CA 1
ATOM 715 C C . SER A 1 95 ? 12.160 11.456 -3.071 1.00 97.50 95 SER A C 1
ATOM 717 O O . SER A 1 95 ? 11.456 11.943 -2.182 1.00 97.50 95 SER A O 1
ATOM 719 N N . THR A 1 96 ? 13.429 11.823 -3.237 1.00 96.00 96 THR A N 1
ATOM 720 C CA . THR A 1 96 ? 14.077 12.888 -2.452 1.00 96.00 96 THR A CA 1
ATOM 721 C C . THR A 1 96 ? 13.549 14.277 -2.807 1.00 96.00 96 THR A C 1
ATOM 723 O O . THR A 1 96 ? 13.552 15.175 -1.967 1.00 96.00 96 THR A O 1
ATOM 726 N N . ALA A 1 97 ? 13.007 14.433 -4.019 1.00 94.75 97 ALA A N 1
ATOM 727 C CA . ALA A 1 97 ? 12.303 15.630 -4.467 1.00 94.75 97 ALA A CA 1
ATOM 728 C C . ALA A 1 97 ? 10.884 15.754 -3.879 1.00 94.75 97 ALA A C 1
ATOM 730 O O . ALA A 1 97 ? 10.195 16.735 -4.161 1.00 94.75 97 ALA A O 1
ATOM 731 N N . LYS A 1 98 ? 10.446 14.780 -3.061 1.00 93.38 98 LYS A N 1
ATOM 732 C CA . LYS A 1 98 ? 9.090 14.697 -2.496 1.00 93.38 98 LYS A CA 1
ATOM 733 C C . LYS A 1 98 ? 8.013 14.719 -3.587 1.00 93.38 98 LYS A C 1
ATOM 735 O O . LYS A 1 98 ? 6.978 15.371 -3.436 1.00 93.38 98 LYS A O 1
ATOM 740 N N . SER A 1 99 ? 8.291 14.052 -4.708 1.00 94.19 99 SER A N 1
ATOM 741 C CA . SER A 1 99 ? 7.339 13.922 -5.812 1.00 94.19 99 SER A CA 1
ATOM 742 C C . SER A 1 99 ? 6.106 13.143 -5.363 1.00 94.19 99 SER A C 1
ATOM 744 O O . SER A 1 99 ? 6.220 12.239 -4.535 1.00 94.19 99 SER A O 1
ATOM 746 N N . LYS A 1 100 ? 4.947 13.470 -5.935 1.00 92.94 100 LYS A N 1
ATOM 747 C CA . LYS A 1 100 ? 3.753 12.631 -5.835 1.00 92.94 100 LYS A CA 1
ATOM 748 C C . LYS A 1 100 ? 3.764 11.626 -6.979 1.00 92.94 100 LYS A C 1
ATOM 750 O O . LYS A 1 100 ? 3.972 12.029 -8.124 1.00 92.94 100 LYS A O 1
ATOM 755 N N . PHE A 1 101 ? 3.603 10.354 -6.659 1.00 95.56 101 PHE A N 1
ATOM 756 C CA . PHE A 1 101 ? 3.551 9.257 -7.616 1.00 95.56 101 PHE A CA 1
ATOM 757 C C . PHE A 1 101 ? 2.667 8.131 -7.075 1.00 95.56 101 PHE A C 1
ATOM 759 O O . PHE A 1 101 ? 2.361 8.107 -5.882 1.00 95.56 101 PHE A O 1
ATOM 766 N N . LYS A 1 102 ? 2.297 7.187 -7.938 1.00 97.06 102 LYS A N 1
ATOM 767 C CA . LYS A 1 102 ? 1.709 5.906 -7.527 1.00 97.06 102 LYS A CA 1
ATOM 768 C C . LYS A 1 102 ? 2.622 4.766 -7.947 1.00 97.06 102 LYS A C 1
ATOM 770 O O . LYS A 1 102 ? 3.212 4.822 -9.028 1.00 97.06 102 LYS A O 1
ATOM 775 N N . LEU A 1 103 ? 2.760 3.769 -7.083 1.00 97.94 103 LEU A N 1
ATOM 776 C CA . LEU A 1 103 ? 3.349 2.480 -7.423 1.00 97.94 103 LEU A CA 1
ATOM 777 C C . LEU A 1 103 ? 2.212 1.545 -7.829 1.00 97.94 103 LEU A C 1
ATOM 779 O O . LEU A 1 103 ? 1.238 1.412 -7.093 1.00 97.94 103 LEU A O 1
ATOM 783 N N . LEU A 1 104 ? 2.335 0.936 -9.001 1.00 98.19 104 LEU A N 1
ATOM 784 C CA . LEU A 1 104 ? 1.322 0.074 -9.597 1.00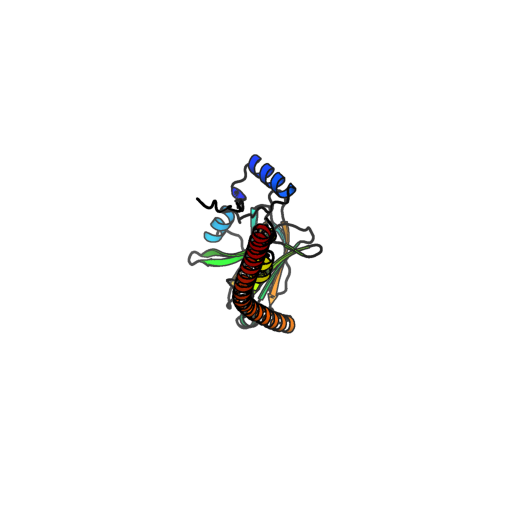 98.19 104 LEU A CA 1
ATOM 785 C C . LEU A 1 104 ? 1.904 -1.323 -9.819 1.00 98.19 104 LEU A C 1
ATOM 787 O O . LEU A 1 104 ? 3.077 -1.442 -10.181 1.00 98.19 104 LEU A O 1
ATOM 791 N N . TYR A 1 105 ? 1.084 -2.352 -9.640 1.00 97.94 105 TYR A N 1
ATOM 792 C CA . TYR A 1 105 ? 1.386 -3.735 -10.004 1.00 97.94 105 TYR A CA 1
ATOM 793 C C . TYR A 1 105 ? 0.316 -4.245 -10.962 1.00 97.94 105 TYR A C 1
ATOM 795 O O . TYR A 1 105 ? -0.873 -3.990 -10.751 1.00 97.94 105 TYR A O 1
ATOM 803 N N . PHE A 1 106 ? 0.754 -4.949 -12.000 1.00 97.94 106 PHE A N 1
ATOM 804 C CA . PHE A 1 106 ? -0.105 -5.453 -13.059 1.00 97.94 106 PHE A CA 1
ATOM 805 C C . PHE A 1 106 ? 0.024 -6.966 -13.214 1.00 97.94 106 PHE A C 1
ATOM 807 O O . PHE A 1 106 ? 1.117 -7.524 -13.073 1.00 97.94 106 PHE A O 1
ATOM 814 N N . GLU A 1 107 ? -1.086 -7.599 -13.578 1.00 96.69 107 GLU A N 1
ATOM 815 C CA . GLU A 1 107 ? -1.141 -8.997 -13.994 1.00 96.69 107 GLU A CA 1
ATOM 816 C C . GLU A 1 107 ? -1.207 -9.091 -15.528 1.00 96.69 107 GLU A C 1
ATOM 818 O O . GLU A 1 107 ? -1.799 -8.225 -16.178 1.00 96.69 107 GLU A O 1
ATOM 823 N N . PRO A 1 108 ? -0.551 -10.096 -16.136 1.00 96.81 108 PRO A N 1
ATOM 824 C CA . PRO A 1 108 ? -0.612 -10.303 -17.575 1.00 96.81 108 PRO A CA 1
ATOM 825 C C . PRO A 1 108 ? -1.983 -10.833 -18.003 1.00 96.81 108 PRO A C 1
ATOM 827 O O . PRO A 1 108 ? -2.529 -11.750 -17.392 1.00 96.81 108 PRO A O 1
ATOM 830 N N . GLU A 1 109 ? -2.491 -10.300 -19.108 1.00 95.56 109 GLU A N 1
ATOM 831 C CA . GLU A 1 109 ? -3.724 -10.737 -19.761 1.00 95.56 109 GLU A CA 1
ATOM 832 C C . GLU A 1 109 ? -3.427 -11.676 -20.941 1.00 95.56 109 GLU A C 1
ATOM 834 O O . GLU A 1 109 ? -2.349 -11.641 -21.542 1.00 95.56 109 GLU A O 1
ATOM 839 N N . GLU A 1 110 ? -4.402 -12.503 -21.333 1.00 92.69 110 GLU A N 1
ATOM 840 C CA . GLU A 1 110 ? -4.244 -13.464 -22.443 1.00 92.69 110 GLU A CA 1
ATOM 841 C C . GLU A 1 110 ? -3.906 -12.791 -23.785 1.00 92.69 110 GLU A C 1
ATOM 843 O O . GLU A 1 110 ? -3.252 -13.383 -24.645 1.00 92.69 110 GLU A O 1
ATOM 848 N N . ASN A 1 111 ? -4.335 -11.540 -23.968 1.00 91.19 111 ASN A N 1
ATOM 849 C CA . ASN A 1 111 ? -4.072 -10.738 -25.163 1.00 91.19 111 ASN A CA 1
ATOM 850 C C . ASN A 1 111 ? -2.645 -10.146 -25.207 1.00 91.19 111 ASN A C 1
ATOM 852 O O . ASN A 1 111 ? -2.323 -9.430 -26.156 1.00 91.19 111 ASN A O 1
ATOM 856 N N . GLY A 1 112 ? -1.804 -10.421 -24.203 1.00 91.69 112 GLY A N 1
ATOM 857 C CA . GLY A 1 112 ? -0.465 -9.843 -24.055 1.00 91.69 112 GLY A CA 1
ATOM 858 C C . GLY A 1 112 ? -0.445 -8.449 -23.419 1.00 91.69 112 GLY A C 1
ATOM 859 O O . GLY A 1 112 ? 0.619 -7.836 -23.336 1.00 91.69 112 GLY A O 1
ATOM 860 N N . GLY A 1 113 ? -1.601 -7.945 -22.987 1.00 97.38 113 GLY A N 1
ATOM 861 C CA . GLY A 1 113 ? -1.739 -6.719 -22.215 1.00 97.38 113 GLY A CA 1
ATOM 862 C C . GLY A 1 113 ? -1.529 -6.923 -20.718 1.00 97.38 113 GLY A C 1
ATOM 863 O O . GLY A 1 113 ? -1.177 -8.006 -20.251 1.00 97.38 113 GLY A O 1
ATOM 864 N N . LEU A 1 114 ? -1.749 -5.849 -19.965 1.00 98.38 114 LEU A N 1
ATOM 865 C CA . LEU A 1 114 ? -1.561 -5.781 -18.521 1.00 98.38 114 LEU A CA 1
ATOM 866 C C . LEU A 1 114 ? -2.805 -5.183 -17.851 1.00 98.38 114 LEU A C 1
ATOM 868 O O . LEU A 1 114 ? -3.205 -4.067 -18.189 1.00 98.38 114 LEU A O 1
ATOM 872 N N . SER A 1 115 ? -3.377 -5.875 -16.865 1.00 97.19 115 SER A N 1
ATOM 873 C CA . SER A 1 115 ? -4.474 -5.366 -16.032 1.00 97.19 115 SER A CA 1
ATOM 874 C C . SER A 1 115 ? -3.970 -4.923 -14.660 1.00 97.19 115 SER A C 1
ATOM 876 O O . SER A 1 115 ? -3.082 -5.534 -14.066 1.00 97.19 115 SER A O 1
ATOM 878 N N . LEU A 1 116 ? -4.476 -3.788 -14.169 1.00 96.75 116 LEU A N 1
ATOM 879 C CA . LEU A 1 116 ? -4.051 -3.231 -12.884 1.00 96.75 116 LEU A CA 1
ATOM 880 C C . LEU A 1 116 ? -4.589 -4.098 -11.741 1.00 96.75 116 LEU A C 1
ATOM 882 O O . LEU A 1 116 ? -5.801 -4.195 -11.572 1.00 96.75 116 LEU A O 1
ATOM 886 N N . ALA A 1 117 ? -3.688 -4.652 -10.933 1.00 94.50 117 ALA A N 1
ATOM 887 C CA . ALA A 1 117 ? -4.031 -5.519 -9.809 1.00 94.50 117 ALA A CA 1
ATOM 888 C C . ALA A 1 117 ? -3.818 -4.841 -8.449 1.00 94.50 117 ALA A C 1
ATOM 890 O O . ALA A 1 117 ? -4.630 -5.017 -7.551 1.00 94.50 117 ALA A O 1
ATOM 891 N N . LEU A 1 118 ? -2.765 -4.027 -8.282 1.00 93.50 118 LEU A N 1
ATOM 892 C CA . LEU A 1 118 ? -2.570 -3.234 -7.061 1.00 93.50 118 LEU A CA 1
ATOM 893 C C . LEU A 1 118 ? -2.120 -1.806 -7.355 1.00 93.50 118 LEU A C 1
ATOM 895 O O . LEU A 1 118 ? -1.365 -1.545 -8.293 1.00 93.50 118 LEU A O 1
ATOM 899 N N . GLN A 1 119 ? -2.484 -0.901 -6.449 1.00 93.75 119 GLN A N 1
ATOM 900 C CA . GLN A 1 119 ? -2.036 0.487 -6.425 1.00 93.75 119 GLN A CA 1
ATOM 901 C C . GLN A 1 119 ? -1.647 0.901 -5.001 1.00 93.75 119 GLN A C 1
ATOM 903 O O . GLN A 1 119 ? -2.357 0.601 -4.043 1.00 93.75 119 GLN A O 1
ATOM 908 N N . GLU A 1 120 ? -0.543 1.639 -4.882 1.00 92.06 120 GLU A N 1
ATOM 909 C CA . GLU A 1 120 ? -0.100 2.281 -3.643 1.00 92.06 120 GLU A CA 1
ATOM 910 C C . GLU A 1 120 ? 0.267 3.750 -3.908 1.00 92.06 120 GLU A C 1
ATOM 912 O O . GLU A 1 120 ? 1.099 4.059 -4.770 1.00 92.06 120 GLU A O 1
ATOM 917 N N . ASP A 1 121 ? -0.330 4.664 -3.145 1.00 92.44 121 ASP A N 1
ATOM 918 C CA . ASP A 1 121 ? -0.048 6.095 -3.240 1.00 92.44 121 ASP A CA 1
ATOM 919 C C . ASP A 1 121 ? 1.260 6.460 -2.527 1.00 92.44 121 ASP A C 1
ATOM 921 O O . ASP A 1 121 ? 1.566 5.980 -1.436 1.00 92.44 121 ASP A O 1
ATOM 925 N N . SER A 1 122 ? 2.044 7.375 -3.107 1.00 94.12 122 SER A N 1
ATOM 926 C CA . SER A 1 122 ? 3.230 7.888 -2.421 1.00 94.12 122 SER A CA 1
ATOM 927 C C . SER A 1 122 ? 2.842 8.683 -1.171 1.00 94.12 122 SER A C 1
ATOM 929 O O . SER A 1 122 ? 2.148 9.700 -1.256 1.00 94.12 122 SER A O 1
ATOM 931 N N . ALA A 1 123 ? 3.376 8.287 -0.019 1.00 92.00 123 ALA A N 1
ATOM 932 C CA . ALA A 1 123 ? 3.200 8.976 1.252 1.00 92.00 123 ALA A CA 1
ATOM 933 C C . ALA A 1 123 ? 4.489 9.691 1.680 1.00 92.00 123 ALA A C 1
ATOM 935 O O . ALA A 1 123 ? 5.600 9.325 1.294 1.00 92.00 123 ALA A O 1
ATOM 936 N N . LYS A 1 124 ? 4.366 10.746 2.492 1.00 92.12 124 LYS A N 1
ATOM 937 C CA . LYS A 1 124 ? 5.531 11.447 3.048 1.00 92.12 124 LYS A CA 1
ATOM 938 C C . LYS A 1 124 ? 6.153 10.612 4.169 1.00 92.12 124 LYS A C 1
ATOM 940 O O . LYS A 1 124 ? 5.555 10.467 5.229 1.00 92.12 124 LYS A O 1
ATOM 945 N N . THR A 1 125 ? 7.406 10.212 3.983 1.00 87.25 125 THR A N 1
ATOM 946 C CA . THR A 1 125 ? 8.176 9.430 4.958 1.00 87.25 125 THR A CA 1
ATOM 947 C C . THR A 1 125 ? 9.454 10.184 5.308 1.00 87.25 125 THR A C 1
ATOM 949 O O . THR A 1 125 ? 10.433 10.213 4.561 1.00 87.25 125 THR A O 1
ATOM 952 N N . GLY A 1 126 ? 9.437 10.876 6.449 1.00 90.44 126 GLY A N 1
ATOM 953 C CA . GLY A 1 126 ? 10.550 11.721 6.884 1.00 90.44 126 GLY A CA 1
ATOM 954 C C . GLY A 1 126 ? 10.854 12.853 5.892 1.00 90.44 126 GLY A C 1
ATOM 955 O O . GLY A 1 126 ? 10.077 13.802 5.748 1.00 90.44 126 GLY A O 1
ATOM 956 N N . LYS A 1 127 ? 12.020 12.780 5.235 1.00 93.75 127 LYS A N 1
ATOM 957 C CA . LYS A 1 127 ? 12.492 13.792 4.268 1.00 93.75 127 LYS A CA 1
ATOM 958 C C . LYS A 1 127 ? 12.143 13.468 2.812 1.00 93.75 127 LYS A C 1
ATOM 960 O O . LYS A 1 127 ? 12.344 14.338 1.966 1.00 93.75 127 LYS A O 1
ATOM 965 N N . VAL A 1 128 ? 11.610 12.281 2.533 1.00 96.19 128 VAL A N 1
ATOM 966 C CA . VAL A 1 128 ? 11.273 11.803 1.184 1.00 96.19 128 VAL A CA 1
ATOM 967 C C . VAL A 1 128 ? 9.771 11.536 1.062 1.00 96.19 128 VAL A C 1
ATOM 969 O O . VAL A 1 128 ? 9.043 11.579 2.056 1.00 96.19 128 VAL A O 1
ATOM 972 N N . THR A 1 129 ? 9.297 11.272 -0.151 1.00 95.94 129 THR A N 1
ATOM 973 C CA . THR A 1 129 ? 8.045 10.528 -0.365 1.00 95.94 129 THR A CA 1
ATOM 974 C C . THR A 1 129 ? 8.370 9.093 -0.764 1.00 95.94 129 THR A C 1
ATOM 976 O O . THR A 1 129 ? 9.417 8.854 -1.367 1.00 95.94 129 THR A O 1
ATOM 979 N N . SER A 1 130 ? 7.524 8.134 -0.394 1.00 97.12 130 SER A N 1
ATOM 980 C CA . SER A 1 130 ? 7.737 6.710 -0.661 1.00 97.12 130 SER A CA 1
ATOM 981 C C . SER A 1 130 ? 6.428 5.954 -0.863 1.00 97.12 130 SER A C 1
ATOM 983 O O . SER A 1 130 ? 5.437 6.295 -0.225 1.00 97.12 130 SER A O 1
ATOM 985 N N . ALA A 1 131 ? 6.466 4.898 -1.669 1.00 95.75 131 ALA A N 1
ATOM 986 C CA . ALA A 1 131 ? 5.447 3.850 -1.737 1.00 95.75 131 ALA A CA 1
ATOM 987 C C . ALA A 1 131 ? 6.149 2.485 -1.762 1.00 95.75 131 ALA A C 1
ATOM 989 O O . ALA A 1 131 ? 7.305 2.396 -2.199 1.00 95.75 131 ALA A O 1
ATOM 990 N N . GLY A 1 132 ? 5.480 1.434 -1.296 1.00 94.44 132 GLY A N 1
ATOM 991 C CA . GLY A 1 132 ? 6.051 0.093 -1.299 1.00 94.44 132 GLY A CA 1
ATOM 992 C C . GLY A 1 132 ? 4.992 -0.997 -1.342 1.00 94.44 132 GLY A C 1
ATOM 993 O O . GLY A 1 132 ? 3.951 -0.873 -0.708 1.00 94.44 132 GLY A O 1
ATOM 994 N N . MET A 1 133 ? 5.290 -2.063 -2.078 1.00 94.69 133 MET A N 1
ATOM 995 C CA . MET A 1 133 ? 4.507 -3.295 -2.130 1.00 94.69 133 MET A CA 1
ATOM 996 C C . MET A 1 133 ? 5.358 -4.444 -1.590 1.00 94.69 133 MET A C 1
ATOM 998 O O . MET A 1 133 ? 6.536 -4.574 -1.942 1.00 94.69 133 MET A O 1
ATOM 1002 N N . PHE A 1 134 ? 4.765 -5.254 -0.716 1.00 93.81 134 PHE A N 1
ATOM 1003 C CA . PHE A 1 134 ? 5.456 -6.281 0.059 1.00 93.81 134 PHE A CA 1
ATOM 1004 C C . PHE A 1 134 ? 4.790 -7.638 -0.177 1.00 93.81 134 PHE A C 1
ATOM 1006 O O . PHE A 1 134 ? 3.677 -7.874 0.285 1.00 93.81 134 PHE A O 1
ATOM 1013 N N . PHE A 1 135 ? 5.490 -8.528 -0.875 1.00 95.12 135 PHE A N 1
ATOM 1014 C CA . PHE A 1 135 ? 5.034 -9.870 -1.225 1.00 95.12 135 PHE A CA 1
ATOM 1015 C C . PHE A 1 135 ? 5.836 -10.890 -0.412 1.00 95.12 135 PHE A C 1
ATOM 1017 O O . PHE A 1 135 ? 6.872 -11.372 -0.860 1.00 95.12 135 PHE A O 1
ATOM 1024 N N . LEU A 1 136 ? 5.451 -11.133 0.841 1.00 93.50 136 LEU A N 1
ATOM 1025 C CA . LEU A 1 136 ? 6.337 -11.733 1.846 1.00 93.50 136 LEU A CA 1
ATOM 1026 C C . LEU A 1 136 ? 6.107 -13.227 2.135 1.00 93.50 136 LEU A C 1
ATOM 1028 O O . LEU A 1 136 ? 6.827 -13.784 2.979 1.00 93.50 136 LEU A O 1
ATOM 1032 N N . GLY A 1 137 ? 5.153 -13.890 1.474 1.00 89.81 137 GLY A N 1
ATOM 1033 C CA . GLY A 1 137 ? 4.841 -15.300 1.773 1.00 89.81 137 GLY A CA 1
ATOM 1034 C C . GLY A 1 137 ? 3.897 -15.485 2.965 1.00 89.81 137 GLY A C 1
ATOM 1035 O O . GLY A 1 137 ? 3.974 -16.496 3.664 1.00 89.81 137 GLY A O 1
ATOM 1036 N N . PHE A 1 138 ? 3.158 -14.438 3.339 1.00 89.25 138 PHE A N 1
ATOM 1037 C CA . PHE A 1 138 ? 2.128 -14.451 4.381 1.00 89.25 138 PHE A CA 1
ATOM 1038 C C . PHE A 1 138 ? 1.274 -13.178 4.281 1.00 89.25 138 PHE A C 1
ATOM 1040 O O . PHE A 1 138 ? 1.738 -12.188 3.711 1.00 89.25 138 PHE A O 1
ATOM 1047 N N . PRO A 1 139 ? 0.064 -13.157 4.872 1.00 87.25 139 PRO A N 1
ATOM 1048 C CA . PRO A 1 139 ? -0.793 -11.977 4.861 1.00 87.25 139 PRO A CA 1
ATOM 1049 C C . PRO A 1 139 ? -0.117 -10.766 5.509 1.00 87.25 139 PRO A C 1
ATOM 1051 O O . PRO A 1 139 ? 0.152 -10.788 6.707 1.00 87.25 139 PRO A O 1
ATOM 1054 N N . VAL A 1 140 ? 0.109 -9.725 4.709 1.00 87.44 140 VAL A N 1
ATOM 1055 C CA . VAL A 1 140 ? 0.540 -8.392 5.152 1.00 87.44 140 VAL A CA 1
ATOM 1056 C C . VAL A 1 140 ? -0.694 -7.501 5.249 1.00 87.44 140 VAL A C 1
ATOM 1058 O O . VAL A 1 140 ? -1.639 -7.681 4.480 1.00 87.44 140 VAL A O 1
ATOM 1061 N N . TYR A 1 141 ? -0.707 -6.552 6.180 1.00 88.62 141 TYR A N 1
ATOM 1062 C CA . TYR A 1 141 ? -1.858 -5.688 6.426 1.00 88.62 141 TYR A CA 1
ATOM 1063 C C . TYR A 1 141 ? -1.530 -4.217 6.178 1.00 88.62 141 TYR A C 1
ATOM 1065 O O . TYR A 1 141 ? -0.519 -3.692 6.651 1.00 88.62 141 TYR A O 1
ATOM 1073 N N . ARG A 1 142 ? -2.438 -3.520 5.490 1.00 84.88 142 ARG A N 1
ATOM 1074 C CA . ARG A 1 142 ? -2.442 -2.059 5.411 1.00 84.88 142 ARG A CA 1
ATOM 1075 C C . ARG A 1 142 ? -3.236 -1.505 6.588 1.00 84.88 142 ARG A C 1
ATOM 1077 O O . ARG A 1 142 ? -4.241 -2.077 7.010 1.00 84.88 142 ARG A O 1
ATOM 1084 N N . PHE A 1 143 ? -2.774 -0.383 7.127 1.00 82.75 143 PHE A N 1
ATOM 1085 C CA . PHE A 1 143 ? -3.492 0.340 8.165 1.00 82.75 143 PHE A CA 1
ATOM 1086 C C . PHE A 1 143 ? -3.956 1.689 7.632 1.00 82.75 143 PHE A C 1
ATOM 1088 O O . PHE A 1 143 ? -3.201 2.663 7.649 1.00 82.75 143 PHE A O 1
ATOM 1095 N N . GLU A 1 144 ? -5.202 1.735 7.171 1.00 74.56 144 GLU A N 1
ATOM 1096 C CA . GLU A 1 144 ? -5.843 2.986 6.783 1.00 74.56 144 GLU A CA 1
ATOM 1097 C C . GLU A 1 144 ? -6.263 3.744 8.041 1.00 74.56 144 GLU A C 1
ATOM 1099 O O . GLU A 1 144 ? -7.026 3.252 8.879 1.00 74.56 144 GLU A O 1
ATOM 1104 N N . HIS A 1 145 ? -5.725 4.951 8.220 1.00 62.03 145 HIS A N 1
ATOM 1105 C CA . HIS A 1 145 ? -6.107 5.774 9.357 1.00 62.03 145 HIS A CA 1
ATOM 1106 C C . HIS A 1 145 ? -7.483 6.376 9.077 1.00 62.03 145 HIS A C 1
ATOM 1108 O O . HIS A 1 145 ? -7.595 7.381 8.376 1.00 62.03 145 HIS A O 1
ATOM 1114 N N . ASN A 1 146 ? -8.527 5.791 9.664 1.00 56.62 146 ASN A N 1
ATOM 1115 C CA . ASN A 1 146 ? -9.866 6.372 9.672 1.00 56.62 146 ASN A CA 1
ATOM 1116 C C . ASN A 1 146 ? -9.878 7.642 10.541 1.00 56.62 146 ASN A C 1
ATOM 1118 O O . ASN A 1 146 ? -10.395 7.652 11.658 1.00 56.62 146 ASN A O 1
ATOM 1122 N N . ASN A 1 147 ? -9.318 8.740 10.031 1.00 51.28 147 ASN A N 1
ATOM 1123 C CA . ASN A 1 147 ? -9.495 10.082 10.582 1.00 51.28 147 ASN A CA 1
ATOM 1124 C C . ASN A 1 147 ? -10.901 10.581 10.235 1.00 51.28 147 ASN A C 1
ATOM 1126 O O . ASN A 1 147 ? -11.083 11.54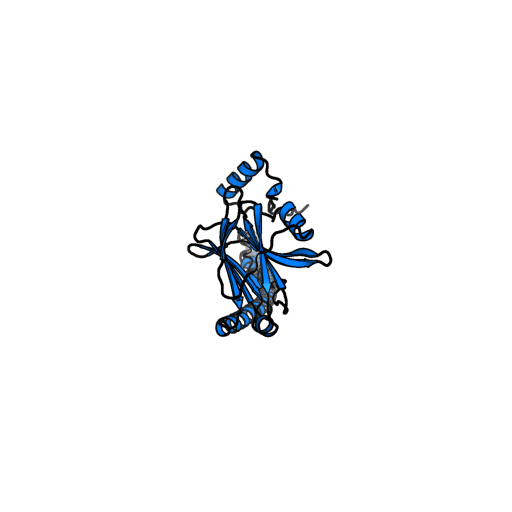3 9.492 1.00 51.28 147 ASN A O 1
ATOM 1130 N N . SER A 1 148 ? -11.924 9.909 10.758 1.00 52.28 148 SER A N 1
ATOM 1131 C CA . SER A 1 148 ? -13.279 10.423 10.637 1.00 52.28 148 SER A CA 1
ATOM 1132 C C . SER A 1 148 ? -13.450 11.581 11.623 1.00 52.28 148 SER A C 1
ATOM 1134 O O . SER A 1 148 ? -13.217 11.446 12.825 1.00 52.28 148 SER A O 1
ATOM 1136 N N . ALA A 1 149 ? -13.938 12.724 11.137 1.00 49.41 149 ALA A N 1
ATOM 1137 C CA . ALA A 1 149 ? -14.453 13.801 11.990 1.00 49.41 149 ALA A CA 1
ATOM 1138 C C . ALA A 1 149 ? -15.588 13.315 12.930 1.00 49.41 149 ALA A C 1
ATOM 1140 O O . ALA A 1 149 ? -15.955 14.004 13.880 1.00 49.41 149 ALA A O 1
ATOM 1141 N N . ALA A 1 150 ? -16.119 12.108 12.692 1.00 50.53 150 ALA A N 1
ATOM 1142 C CA . ALA A 1 150 ? -17.077 11.410 13.540 1.00 50.53 150 ALA A CA 1
ATOM 1143 C C . ALA A 1 150 ? -16.504 10.975 14.903 1.00 50.53 150 ALA A C 1
ATOM 1145 O O . ALA A 1 150 ? -17.273 10.858 15.855 1.00 50.53 150 ALA A O 1
ATOM 1146 N N . ALA A 1 151 ? -15.179 10.829 15.044 1.00 53.34 151 ALA A N 1
ATOM 1147 C CA . ALA A 1 151 ? -14.541 10.514 16.328 1.00 53.34 151 ALA A CA 1
ATOM 1148 C C . ALA A 1 151 ? -14.799 11.579 17.415 1.00 53.34 151 ALA A C 1
ATOM 1150 O O . ALA A 1 151 ? -14.747 11.277 18.603 1.00 53.34 151 ALA A O 1
ATOM 1151 N N . ALA A 1 152 ? -15.130 12.816 17.022 1.00 55.50 152 ALA A N 1
ATOM 1152 C CA . ALA A 1 152 ? -15.487 13.888 17.950 1.00 55.50 152 ALA A CA 1
ATOM 1153 C C . ALA A 1 152 ? -16.897 13.741 18.560 1.00 55.50 152 ALA A C 1
ATOM 1155 O O . ALA A 1 152 ? -17.199 14.419 19.539 1.00 55.50 152 ALA A O 1
ATOM 1156 N N . LYS A 1 153 ? -17.769 12.895 17.987 1.00 64.88 153 LYS A N 1
ATOM 1157 C CA . LYS A 1 153 ? -19.156 12.707 18.454 1.00 64.88 153 LYS A CA 1
ATOM 1158 C C . LYS A 1 153 ? -19.326 11.526 19.416 1.00 64.88 153 LYS A C 1
ATOM 1160 O O . LYS A 1 153 ? -20.236 11.571 20.235 1.00 64.88 153 LYS A O 1
ATOM 1165 N N . ASP A 1 154 ? -18.472 10.506 19.326 1.00 78.88 154 ASP A N 1
ATOM 1166 C CA . ASP A 1 154 ? -18.459 9.345 20.229 1.00 78.88 154 ASP A CA 1
ATOM 1167 C C . ASP A 1 154 ? -17.000 8.889 20.470 1.00 78.88 154 ASP A C 1
ATOM 1169 O O . ASP A 1 154 ? -16.446 8.139 19.654 1.00 78.88 154 ASP A O 1
ATOM 1173 N N . PRO A 1 155 ? -16.348 9.357 21.556 1.00 83.12 155 PRO A N 1
ATOM 1174 C CA . PRO A 1 155 ? -14.964 8.998 21.862 1.00 83.12 155 PRO A CA 1
ATOM 1175 C C . PRO A 1 155 ? -14.790 7.504 22.167 1.00 83.12 155 PRO A C 1
ATOM 1177 O O . PRO A 1 155 ? -13.726 6.952 21.872 1.00 83.12 155 PRO A O 1
ATOM 1180 N N . ASP A 1 156 ? -15.822 6.830 22.682 1.00 87.38 156 ASP A N 1
ATOM 1181 C CA . ASP A 1 156 ? -15.771 5.393 22.950 1.00 87.38 156 ASP A CA 1
ATOM 1182 C C . ASP A 1 156 ? -15.791 4.617 21.632 1.00 87.38 156 ASP A C 1
ATOM 1184 O O . ASP A 1 156 ? -14.934 3.761 21.403 1.00 87.38 156 ASP A O 1
ATOM 1188 N N . SER A 1 157 ? -16.681 4.972 20.696 1.00 85.00 157 SER A N 1
ATOM 1189 C CA . SER A 1 157 ? -16.659 4.363 19.357 1.00 85.00 157 SER A CA 1
ATOM 1190 C C . SER A 1 157 ? -15.334 4.612 18.636 1.00 85.00 157 SER A C 1
ATOM 1192 O O . SER A 1 157 ? -14.890 3.734 17.897 1.00 85.00 157 SER A O 1
ATOM 1194 N N . ALA A 1 158 ? -14.699 5.773 18.817 1.00 85.06 158 ALA A N 1
ATOM 1195 C CA . ALA A 1 158 ? -13.393 6.048 18.221 1.00 85.06 158 ALA A CA 1
ATOM 1196 C C . ALA A 1 158 ? -12.299 5.125 18.784 1.00 85.06 158 ALA A C 1
ATOM 1198 O O . ALA A 1 158 ? -11.428 4.663 18.044 1.00 85.06 158 ALA A O 1
ATOM 1199 N N . PHE A 1 159 ? -12.354 4.828 20.085 1.00 88.69 159 PHE A N 1
ATOM 1200 C CA . PHE A 1 159 ? -11.448 3.884 20.728 1.00 88.69 159 PHE A CA 1
ATOM 1201 C C . PHE A 1 159 ? -11.661 2.449 20.228 1.00 88.69 159 PHE A C 1
ATOM 1203 O O . PHE A 1 159 ? -10.694 1.809 19.812 1.00 88.69 159 PHE A O 1
ATOM 1210 N N . PHE A 1 160 ? -12.905 1.958 20.220 1.00 90.88 160 PHE A N 1
ATOM 1211 C CA . PHE A 1 160 ? -13.212 0.575 19.835 1.00 90.88 160 PHE A CA 1
ATOM 1212 C C . PHE A 1 160 ? -12.961 0.287 18.350 1.00 90.88 160 PHE A C 1
ATOM 1214 O O . PHE A 1 160 ? -12.472 -0.786 18.008 1.00 90.88 160 PHE A O 1
ATOM 1221 N N . LYS A 1 161 ? -13.170 1.275 17.473 1.00 87.75 161 LYS A N 1
ATOM 1222 C CA . LYS A 1 161 ? -12.948 1.144 16.022 1.00 87.75 161 LYS A CA 1
ATOM 1223 C C . LYS A 1 161 ? -11.525 1.473 15.577 1.00 87.75 161 LYS A C 1
ATOM 1225 O O . LYS A 1 161 ? -11.227 1.508 14.383 1.00 87.75 161 LYS A O 1
ATOM 1230 N N . ARG A 1 162 ? -10.606 1.711 16.519 1.00 88.44 162 ARG A N 1
ATOM 1231 C CA . ARG A 1 162 ? -9.233 2.149 16.219 1.00 88.44 162 ARG A CA 1
ATOM 1232 C C . ARG A 1 162 ? -8.454 1.166 15.342 1.00 88.44 162 ARG A C 1
ATOM 1234 O O . ARG A 1 162 ? -7.509 1.578 14.679 1.00 88.44 162 ARG A O 1
ATOM 1241 N N . LEU A 1 163 ? -8.821 -0.116 15.355 1.00 91.00 163 LEU A N 1
ATOM 1242 C CA . LEU A 1 163 ? -8.173 -1.165 14.563 1.00 91.00 163 LEU A CA 1
ATOM 1243 C C . LEU A 1 163 ? -8.986 -1.602 13.331 1.00 91.00 163 LEU A C 1
ATOM 1245 O O . LEU A 1 163 ? -8.547 -2.503 12.622 1.00 91.00 163 LEU A O 1
ATOM 1249 N N . ASP A 1 164 ? -10.124 -0.969 13.033 1.00 87.19 164 ASP A N 1
ATOM 1250 C CA . ASP A 1 164 ? -10.985 -1.362 11.902 1.00 87.19 164 ASP A CA 1
ATOM 1251 C C . ASP A 1 164 ? -10.335 -1.089 10.540 1.00 87.19 164 ASP A C 1
ATOM 1253 O O . ASP A 1 164 ? -10.581 -1.810 9.574 1.00 87.19 164 ASP A O 1
ATOM 1257 N N . GLY A 1 165 ? -9.457 -0.086 10.473 1.00 86.12 165 GLY A N 1
ATOM 1258 C CA . GLY A 1 165 ? -8.662 0.222 9.283 1.00 86.12 165 GLY A CA 1
ATOM 1259 C C . GLY A 1 165 ? -7.524 -0.767 9.010 1.00 86.12 165 GLY A C 1
ATOM 1260 O O . GLY A 1 165 ? -6.819 -0.614 8.019 1.00 86.12 165 GLY A O 1
ATOM 1261 N N . PHE A 1 166 ? -7.316 -1.767 9.876 1.00 90.19 166 PHE A N 1
ATOM 1262 C CA . PHE A 1 166 ? -6.312 -2.814 9.687 1.00 90.19 166 PHE A CA 1
ATOM 1263 C C . PHE A 1 166 ? -6.864 -3.913 8.772 1.00 90.19 166 PHE A C 1
ATOM 1265 O O . PHE A 1 166 ? -7.562 -4.826 9.229 1.00 90.19 166 PHE A O 1
ATOM 1272 N N . GLN A 1 167 ? -6.582 -3.792 7.477 1.00 87.38 167 GLN A N 1
ATOM 1273 C CA . GLN A 1 167 ? -7.125 -4.637 6.413 1.00 87.38 167 GLN A CA 1
ATOM 1274 C C . GLN A 1 167 ? -6.005 -5.422 5.719 1.00 87.38 167 GLN A C 1
ATOM 1276 O O . GLN A 1 167 ? -4.907 -4.888 5.555 1.00 87.38 167 GLN A O 1
ATOM 1281 N N . PRO A 1 168 ? -6.237 -6.689 5.336 1.00 87.62 168 PRO A N 1
ATOM 1282 C CA . PRO A 1 168 ? -5.239 -7.470 4.615 1.00 87.62 168 PRO A CA 1
ATOM 1283 C C . PRO A 1 168 ? -4.985 -6.870 3.227 1.00 87.62 168 PRO A C 1
ATOM 1285 O O . PRO A 1 168 ? -5.913 -6.418 2.560 1.00 87.62 168 PRO A O 1
ATOM 1288 N N . CYS A 1 169 ? -3.731 -6.885 2.784 1.00 86.06 169 CYS A N 1
ATOM 1289 C CA . CYS A 1 169 ? -3.375 -6.594 1.401 1.00 86.06 169 CYS A CA 1
ATOM 1290 C C . CYS A 1 169 ? -3.922 -7.696 0.481 1.00 86.06 169 CYS A C 1
ATOM 1292 O O . CYS A 1 169 ? -3.819 -8.880 0.808 1.00 86.06 169 CYS A O 1
ATOM 1294 N N . GLU A 1 170 ? -4.469 -7.303 -0.671 1.00 83.56 170 GLU A N 1
ATOM 1295 C CA . GLU A 1 170 ? -5.113 -8.219 -1.626 1.00 83.56 170 GLU A CA 1
ATOM 1296 C C . GLU A 1 170 ? -4.127 -9.229 -2.224 1.00 83.56 170 GLU A C 1
ATOM 1298 O O . GLU A 1 170 ? -4.437 -10.415 -2.311 1.00 83.56 170 GLU A O 1
ATOM 1303 N N . VAL A 1 171 ? -2.912 -8.777 -2.553 1.00 85.25 171 VAL A N 1
ATOM 1304 C CA . VAL A 1 171 ? -1.816 -9.638 -3.012 1.00 85.25 171 VAL A CA 1
ATOM 1305 C C . VAL A 1 171 ? -0.660 -9.538 -2.026 1.00 85.25 171 VAL A C 1
ATOM 1307 O O . VAL A 1 171 ? -0.183 -8.451 -1.699 1.00 85.25 171 VAL A O 1
ATOM 1310 N N . ASN A 1 172 ? -0.218 -10.692 -1.539 1.00 85.50 172 ASN A N 1
ATOM 1311 C CA . ASN A 1 172 ? 0.827 -10.822 -0.523 1.00 85.50 172 ASN A CA 1
ATOM 1312 C C . ASN A 1 172 ? 1.930 -11.819 -0.923 1.00 85.50 172 ASN A C 1
ATOM 1314 O O . ASN A 1 172 ? 2.901 -11.997 -0.184 1.00 85.50 172 ASN A O 1
ATOM 1318 N N . GLU A 1 173 ? 1.808 -12.428 -2.104 1.00 91.50 173 GLU A N 1
ATOM 1319 C CA . GLU A 1 173 ? 2.712 -13.434 -2.654 1.00 91.50 173 GLU A CA 1
ATOM 1320 C C . GLU A 1 173 ? 2.803 -13.281 -4.172 1.00 91.50 173 GLU A C 1
ATOM 1322 O O . GLU A 1 173 ? 1.816 -12.951 -4.826 1.00 91.50 173 GLU A O 1
ATOM 1327 N N . LEU A 1 174 ? 3.990 -13.534 -4.721 1.00 94.56 174 LEU A N 1
ATOM 1328 C CA . LEU A 1 174 ? 4.238 -13.625 -6.158 1.00 94.56 174 LEU A CA 1
ATOM 1329 C C . LEU A 1 174 ? 4.739 -15.031 -6.475 1.00 94.56 174 LEU A C 1
ATOM 1331 O O . LEU A 1 174 ? 5.415 -15.649 -5.652 1.00 94.56 174 LEU A O 1
ATOM 1335 N N . LYS A 1 175 ? 4.395 -15.537 -7.658 1.00 95.62 175 LYS A N 1
ATOM 1336 C CA . LYS A 1 175 ? 4.907 -16.819 -8.151 1.00 95.62 175 LYS A CA 1
ATOM 1337 C C . LYS A 1 175 ? 6.257 -16.614 -8.837 1.00 95.62 175 LYS A C 1
ATOM 1339 O O . LYS A 1 175 ? 6.734 -15.495 -8.977 1.00 95.62 175 LYS A O 1
ATOM 1344 N N . GLU A 1 176 ? 6.889 -17.707 -9.244 1.00 97.19 176 GLU A N 1
ATOM 1345 C CA . GLU A 1 176 ? 7.978 -17.599 -10.211 1.00 97.19 176 GLU A CA 1
ATOM 1346 C C . GLU A 1 176 ? 7.449 -17.089 -11.559 1.00 97.19 176 GLU A C 1
ATOM 1348 O O . GLU A 1 176 ? 6.301 -17.352 -11.930 1.00 97.19 176 GLU A O 1
ATOM 1353 N N . GLY A 1 177 ? 8.301 -16.382 -12.294 1.00 97.44 177 GLY A N 1
ATOM 1354 C CA . GLY A 1 177 ? 7.984 -15.812 -13.597 1.00 97.44 177 GLY A CA 1
ATOM 1355 C C . GLY A 1 177 ? 8.210 -14.307 -13.668 1.00 97.44 177 GLY A C 1
ATOM 1356 O O . GLY A 1 177 ? 8.868 -13.703 -12.818 1.00 97.44 177 GLY A O 1
ATOM 1357 N N . THR A 1 178 ? 7.685 -13.710 -14.734 1.00 98.12 178 THR A N 1
ATOM 1358 C CA . THR A 1 178 ? 7.811 -12.279 -15.007 1.00 98.12 178 THR A CA 1
ATOM 1359 C C . THR A 1 178 ? 6.666 -11.513 -14.357 1.00 98.12 178 THR A C 1
ATOM 1361 O O . THR A 1 178 ? 5.493 -11.825 -14.554 1.00 98.12 178 THR A O 1
ATOM 1364 N N . HIS A 1 179 ? 7.012 -10.469 -13.613 1.00 98.19 179 HIS A N 1
ATOM 1365 C CA . HIS A 1 179 ? 6.073 -9.594 -12.924 1.00 98.19 179 HIS A CA 1
ATOM 1366 C C . HIS A 1 179 ? 6.215 -8.148 -13.374 1.00 98.19 179 HIS A C 1
ATOM 1368 O O . HIS A 1 179 ? 7.320 -7.696 -13.680 1.00 98.19 179 HIS A O 1
ATOM 1374 N N . TYR A 1 180 ? 5.099 -7.416 -13.377 1.00 98.50 180 TYR A N 1
ATOM 1375 C CA . TYR A 1 180 ? 5.017 -6.095 -13.986 1.00 98.50 180 TYR A CA 1
ATOM 1376 C C . TYR A 1 180 ? 4.675 -5.018 -12.962 1.00 98.50 180 TYR A C 1
ATOM 1378 O O . TYR A 1 180 ? 3.683 -5.098 -12.240 1.00 98.50 180 TYR A O 1
ATOM 1386 N N . PHE A 1 181 ? 5.504 -3.981 -12.922 1.00 98.62 181 PHE A N 1
ATOM 1387 C CA . PHE A 1 181 ? 5.332 -2.822 -12.056 1.00 98.62 181 PHE A CA 1
ATOM 1388 C C . PHE A 1 181 ? 5.330 -1.545 -12.883 1.00 98.62 181 PHE A C 1
ATOM 1390 O O . PHE A 1 181 ? 5.970 -1.475 -13.931 1.00 98.62 181 PHE A O 1
ATOM 1397 N N . ALA A 1 182 ? 4.687 -0.495 -12.385 1.00 98.62 182 ALA A N 1
ATOM 1398 C CA . ALA A 1 182 ? 4.823 0.828 -12.973 1.00 98.62 182 ALA A CA 1
ATOM 1399 C C . ALA A 1 182 ? 4.924 1.929 -11.920 1.00 98.62 182 ALA A C 1
ATOM 1401 O O . ALA A 1 182 ? 4.405 1.813 -10.809 1.00 98.62 182 ALA A O 1
ATOM 1402 N N . VAL A 1 183 ? 5.587 3.024 -12.293 1.00 98.56 183 VAL A N 1
ATOM 1403 C CA . VAL A 1 183 ? 5.593 4.261 -11.506 1.00 98.56 183 VAL A CA 1
ATOM 1404 C C . VAL A 1 183 ? 4.850 5.334 -12.281 1.00 98.56 183 VAL A C 1
ATOM 1406 O O . VAL A 1 183 ? 5.314 5.766 -13.336 1.00 98.56 183 VAL A O 1
ATOM 1409 N N . TYR A 1 184 ? 3.711 5.763 -11.742 1.00 97.94 184 TYR A N 1
ATOM 1410 C CA . TYR A 1 184 ? 2.828 6.758 -12.346 1.00 97.94 184 TYR A CA 1
ATOM 1411 C C . TYR A 1 184 ? 3.054 8.152 -11.752 1.00 97.94 184 TYR A C 1
ATOM 1413 O O . TYR A 1 184 ? 3.111 8.320 -10.531 1.00 97.94 184 TYR A O 1
ATOM 1421 N N . GLY A 1 185 ? 3.168 9.167 -12.609 1.00 96.00 185 GLY A N 1
ATOM 1422 C CA . GLY A 1 185 ? 3.339 10.568 -12.226 1.00 96.00 185 GLY A CA 1
ATOM 1423 C C . GLY A 1 185 ? 2.047 11.211 -11.714 1.00 96.00 185 GLY A C 1
ATOM 1424 O O . GLY A 1 185 ? 1.330 11.868 -12.466 1.00 96.00 185 GLY A O 1
ATOM 1425 N N . ASP A 1 186 ? 1.786 11.084 -10.416 1.00 89.06 186 ASP A N 1
ATOM 1426 C CA . ASP A 1 186 ? 0.534 11.482 -9.754 1.00 89.06 186 ASP A CA 1
ATOM 1427 C C . ASP A 1 186 ? 0.478 12.964 -9.350 1.00 89.06 186 ASP A C 1
ATOM 1429 O O . ASP A 1 186 ? 0.335 13.344 -8.183 1.00 89.06 186 ASP A O 1
ATOM 1433 N N . ASN A 1 187 ? 0.687 13.849 -10.318 1.00 79.69 187 ASN A N 1
ATOM 1434 C CA . ASN A 1 187 ? 0.718 15.283 -10.070 1.00 79.69 187 ASN A CA 1
ATOM 1435 C C . ASN A 1 187 ? 0.081 16.058 -11.226 1.00 79.69 187 ASN A C 1
ATOM 1437 O O . ASN A 1 187 ? 0.266 15.738 -12.392 1.00 79.69 187 ASN A O 1
ATOM 1441 N N . PHE A 1 188 ? -0.625 17.135 -10.894 1.00 69.44 188 PHE A N 1
ATOM 1442 C CA . PHE A 1 188 ? -1.321 18.004 -11.844 1.00 69.44 188 PHE A CA 1
ATOM 1443 C C . PHE A 1 188 ? -0.365 18.852 -12.705 1.00 69.44 188 PHE A C 1
ATOM 1445 O O . PHE A 1 188 ? -0.675 19.198 -13.847 1.00 69.44 188 PHE A O 1
ATOM 1452 N N . PHE A 1 189 ? 0.806 19.209 -12.165 1.00 73.19 189 PHE A N 1
ATOM 1453 C CA . PHE A 1 189 ? 1.661 20.249 -12.755 1.00 73.19 189 PHE A CA 1
ATOM 1454 C C . PHE A 1 189 ? 3.110 19.836 -12.982 1.00 73.19 189 PHE A C 1
ATOM 1456 O O . PHE A 1 189 ? 3.779 20.436 -13.820 1.00 73.19 189 PHE A O 1
ATOM 1463 N N . LYS A 1 190 ? 3.623 18.875 -12.211 1.00 85.88 190 LYS A N 1
ATOM 1464 C CA . LYS A 1 190 ? 5.051 18.543 -12.192 1.00 85.88 190 LYS A CA 1
ATOM 1465 C C . LYS A 1 190 ? 5.258 17.070 -12.489 1.00 85.88 190 LYS A C 1
ATOM 1467 O O . LYS A 1 190 ? 4.597 16.232 -11.900 1.00 85.88 190 LYS A O 1
ATOM 1472 N N . SER A 1 191 ? 6.239 16.768 -13.321 1.00 92.94 191 SER A N 1
ATOM 1473 C CA . SER A 1 191 ? 6.838 15.436 -13.412 1.00 92.94 191 SER A CA 1
ATOM 1474 C C . SER A 1 191 ? 7.271 14.904 -12.038 1.00 92.94 191 SER A C 1
ATOM 1476 O O . SER A 1 191 ? 7.684 15.694 -11.178 1.00 92.94 191 SER A O 1
ATOM 1478 N N . ALA A 1 192 ? 7.293 13.586 -11.873 1.00 95.31 192 ALA A N 1
ATOM 1479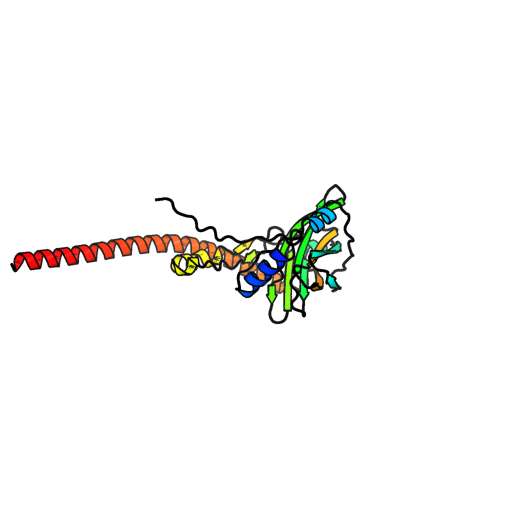 C CA . ALA A 1 192 ? 7.777 12.925 -10.670 1.00 95.31 192 ALA A CA 1
ATOM 1480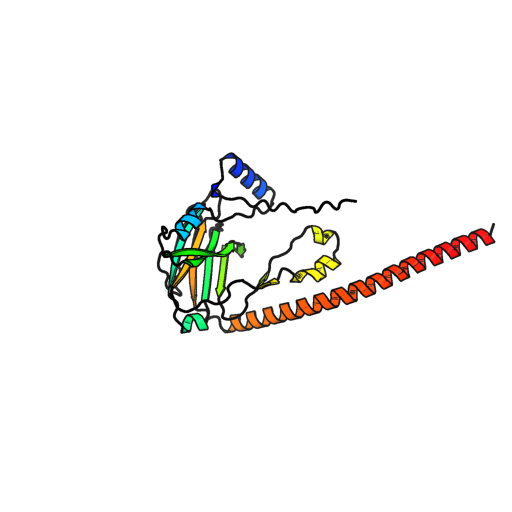 C C . ALA A 1 192 ? 9.167 12.317 -10.894 1.00 95.31 192 ALA A C 1
ATOM 1482 O O . ALA A 1 192 ? 9.348 11.439 -11.734 1.00 95.31 192 ALA A O 1
ATOM 1483 N N . THR A 1 193 ? 10.155 12.756 -10.116 1.00 97.44 193 THR A N 1
ATOM 1484 C CA . THR A 1 193 ? 11.459 12.079 -10.039 1.00 97.44 193 THR A CA 1
ATOM 1485 C C . THR A 1 193 ? 11.398 11.008 -8.966 1.00 97.44 193 THR A C 1
ATOM 1487 O O . THR A 1 193 ? 10.978 11.310 -7.848 1.00 97.44 193 THR A O 1
ATOM 1490 N N . TYR A 1 194 ? 11.853 9.797 -9.257 1.00 98.19 194 TYR A N 1
ATOM 1491 C CA . TYR A 1 194 ? 11.812 8.676 -8.325 1.00 98.19 194 TYR A CA 1
ATOM 1492 C C . TYR A 1 194 ? 13.020 7.753 -8.491 1.00 98.19 194 TYR A C 1
ATOM 1494 O O . TYR A 1 194 ? 13.652 7.709 -9.547 1.00 98.19 194 TYR A O 1
ATOM 1502 N N . THR A 1 195 ? 13.285 6.986 -7.439 1.00 98.56 195 THR A N 1
ATOM 1503 C CA . THR A 1 195 ? 14.162 5.820 -7.439 1.00 98.56 195 THR A CA 1
ATOM 1504 C C . THR A 1 195 ? 13.309 4.595 -7.140 1.00 98.56 195 THR A C 1
ATOM 1506 O O . THR A 1 195 ? 12.676 4.548 -6.088 1.00 98.56 195 THR A O 1
ATOM 1509 N N . LEU A 1 196 ? 13.277 3.641 -8.067 1.00 98.56 196 LEU A N 1
ATOM 1510 C CA . LEU A 1 196 ? 12.591 2.354 -7.952 1.00 98.56 196 LEU A CA 1
ATOM 1511 C C . LEU A 1 196 ? 13.617 1.249 -7.719 1.00 98.56 196 LEU A C 1
ATOM 1513 O O . LEU A 1 196 ? 14.675 1.244 -8.346 1.00 98.56 196 LEU A O 1
ATOM 1517 N N . GLU A 1 197 ? 13.283 0.294 -6.865 1.00 98.19 197 GLU A N 1
ATOM 1518 C CA . GLU A 1 197 ? 14.073 -0.907 -6.640 1.00 98.19 197 GLU A CA 1
ATOM 1519 C C . GLU A 1 197 ? 13.148 -2.074 -6.294 1.00 98.19 197 GLU A C 1
ATOM 1521 O O . GLU A 1 197 ? 12.226 -1.924 -5.489 1.00 98.19 197 GLU A O 1
ATOM 1526 N N . VAL A 1 198 ? 13.422 -3.241 -6.874 1.00 97.81 198 VAL A N 1
ATOM 1527 C CA . VAL A 1 198 ? 12.798 -4.506 -6.478 1.00 97.81 198 VAL A CA 1
ATOM 1528 C C . VAL A 1 198 ? 13.879 -5.374 -5.853 1.00 97.81 198 VAL A C 1
ATOM 1530 O O . VAL A 1 198 ? 14.956 -5.526 -6.429 1.00 97.81 198 VAL A O 1
ATOM 1533 N N . VAL A 1 199 ? 13.630 -5.912 -4.663 1.00 96.38 199 VAL A N 1
ATOM 1534 C CA . VAL A 1 199 ? 14.600 -6.731 -3.925 1.00 96.38 199 VAL A CA 1
ATOM 1535 C C . VAL A 1 199 ? 13.975 -8.032 -3.446 1.00 96.38 199 VAL A C 1
ATOM 1537 O O . VAL A 1 199 ? 12.811 -8.050 -3.047 1.00 96.38 199 VAL A O 1
ATOM 1540 N N . CYS A 1 200 ? 14.775 -9.099 -3.436 1.00 95.31 200 CYS A N 1
ATOM 1541 C CA . CYS A 1 200 ? 14.448 -10.312 -2.696 1.00 95.31 200 CYS A CA 1
ATOM 1542 C C . CYS A 1 200 ? 14.402 -9.992 -1.193 1.00 95.31 200 CYS A C 1
ATOM 1544 O O . CYS A 1 200 ? 15.212 -9.211 -0.682 1.00 95.31 200 CYS A O 1
ATOM 1546 N N . ALA A 1 201 ? 13.438 -10.575 -0.486 1.00 93.88 201 ALA A N 1
ATOM 1547 C CA . ALA A 1 201 ? 13.211 -10.335 0.931 1.00 93.88 201 ALA A CA 1
ATOM 1548 C C . ALA A 1 201 ? 14.149 -11.143 1.848 1.00 93.88 201 ALA A C 1
ATOM 1550 O O . ALA A 1 201 ? 14.127 -10.936 3.061 1.00 93.88 201 ALA A O 1
ATOM 1551 N N . GLU A 1 202 ? 14.989 -12.022 1.289 1.00 92.12 202 GLU A N 1
ATOM 1552 C CA . GLU A 1 202 ? 15.963 -12.845 2.022 1.00 92.12 202 GLU A CA 1
ATOM 1553 C C . GLU A 1 202 ? 16.771 -12.067 3.079 1.00 92.12 202 GLU A C 1
ATOM 1555 O O . GLU A 1 202 ? 16.812 -12.512 4.233 1.00 92.12 202 GLU A O 1
ATOM 1560 N N . PRO A 1 203 ? 17.340 -10.876 2.780 1.00 91.62 203 PRO A N 1
ATOM 1561 C CA . PRO A 1 203 ? 18.152 -10.145 3.753 1.00 91.62 203 PRO A CA 1
ATOM 1562 C C . PRO A 1 203 ? 17.351 -9.605 4.947 1.00 91.62 203 PRO A C 1
ATOM 1564 O O . PRO A 1 203 ? 17.949 -9.152 5.919 1.00 91.62 203 PRO A O 1
ATOM 1567 N N . PHE A 1 204 ? 16.016 -9.635 4.879 1.00 90.19 204 PHE A N 1
ATOM 1568 C CA . PHE A 1 204 ? 15.096 -9.067 5.867 1.00 90.19 204 PHE A CA 1
ATOM 1569 C C . PHE A 1 204 ? 14.344 -10.146 6.660 1.00 90.19 204 PHE A C 1
ATOM 1571 O O . PHE A 1 204 ? 13.247 -9.904 7.163 1.00 90.19 204 PHE A O 1
ATOM 1578 N N . SER A 1 205 ? 14.888 -11.364 6.760 1.00 90.25 205 SER A N 1
ATOM 1579 C CA . SER A 1 205 ? 14.231 -12.499 7.430 1.00 90.25 205 SER A CA 1
ATOM 1580 C C . SER A 1 205 ? 13.817 -12.205 8.881 1.00 90.25 205 SER A C 1
ATOM 1582 O O . SER A 1 205 ? 12.727 -12.586 9.308 1.00 90.25 205 SER A O 1
ATOM 1584 N N . THR A 1 206 ? 14.640 -11.468 9.632 1.00 93.56 206 THR A N 1
ATOM 1585 C CA . THR A 1 206 ? 14.335 -11.097 11.025 1.00 93.56 206 THR A CA 1
ATOM 1586 C C . THR A 1 206 ? 13.192 -10.083 11.095 1.00 93.56 206 THR A C 1
ATOM 1588 O O . THR A 1 206 ? 12.262 -10.234 11.890 1.00 93.56 206 THR A O 1
ATOM 1591 N N . GLU A 1 207 ? 13.231 -9.052 10.252 1.00 93.44 207 GLU A N 1
ATOM 1592 C CA . GLU A 1 207 ? 12.179 -8.047 10.121 1.00 93.44 207 GLU A CA 1
ATOM 1593 C C . GLU A 1 207 ? 10.863 -8.683 9.674 1.00 93.44 207 GLU A C 1
ATOM 1595 O O . GLU A 1 207 ? 9.808 -8.311 10.185 1.00 93.44 207 GLU A O 1
ATOM 1600 N N . LYS A 1 208 ? 10.936 -9.675 8.783 1.00 92.56 208 LYS A N 1
ATOM 1601 C CA . LYS A 1 208 ? 9.801 -10.436 8.263 1.00 92.56 208 LYS A CA 1
ATOM 1602 C C . LYS A 1 208 ? 9.076 -11.206 9.367 1.00 92.56 208 LYS A C 1
ATOM 1604 O O . LYS A 1 208 ? 7.868 -11.044 9.533 1.00 92.56 208 LYS A O 1
ATOM 1609 N N . GLU A 1 209 ? 9.802 -11.975 10.180 1.00 93.00 209 GLU A N 1
ATOM 1610 C CA . GLU A 1 209 ? 9.199 -12.694 11.313 1.00 93.00 209 GLU A CA 1
ATOM 1611 C C . GLU A 1 209 ? 8.678 -11.739 12.393 1.00 93.00 209 GLU A C 1
ATOM 1613 O O . GLU A 1 209 ? 7.619 -11.966 12.987 1.00 93.00 209 GLU A O 1
ATOM 1618 N N . LYS A 1 210 ? 9.378 -10.622 12.625 1.00 95.31 210 LYS A N 1
ATOM 1619 C CA . LYS A 1 210 ? 8.902 -9.583 13.540 1.00 95.31 210 LYS A CA 1
ATOM 1620 C C . LYS A 1 210 ? 7.593 -8.965 13.050 1.00 95.31 210 LYS A C 1
ATOM 1622 O O . LYS A 1 210 ? 6.682 -8.806 13.862 1.00 95.31 210 LYS A O 1
ATOM 1627 N N . LEU A 1 211 ? 7.499 -8.626 11.763 1.00 93.62 211 LEU A N 1
ATOM 1628 C CA . LEU A 1 211 ? 6.289 -8.083 11.150 1.00 93.62 211 LEU A CA 1
ATOM 1629 C C . LEU A 1 211 ? 5.134 -9.072 11.312 1.00 93.62 211 LEU A C 1
ATOM 1631 O O . LEU A 1 211 ? 4.146 -8.726 11.953 1.00 93.62 211 LEU A O 1
ATOM 1635 N N . ARG A 1 212 ? 5.322 -10.327 10.886 1.00 93.44 212 ARG A N 1
ATOM 1636 C CA . ARG A 1 212 ? 4.330 -11.401 11.037 1.00 93.44 212 ARG A CA 1
ATOM 1637 C C . ARG A 1 212 ? 3.844 -11.546 12.483 1.00 93.44 212 ARG A C 1
ATOM 1639 O O . ARG A 1 212 ? 2.646 -11.650 12.742 1.00 93.44 212 ARG A O 1
ATOM 1646 N N . SER A 1 213 ? 4.765 -11.522 13.450 1.00 95.50 213 SER A N 1
ATOM 1647 C CA . SER A 1 213 ? 4.429 -11.607 14.877 1.00 95.50 213 SER A CA 1
ATOM 1648 C C . SER A 1 213 ? 3.608 -10.408 15.360 1.00 95.50 213 SER A C 1
ATOM 1650 O O . SER A 1 213 ? 2.665 -10.575 16.135 1.00 95.50 213 SER A O 1
ATOM 1652 N N . VAL A 1 214 ? 3.960 -9.192 14.934 1.00 95.44 214 VAL A N 1
ATOM 1653 C CA . VAL A 1 214 ? 3.241 -7.969 15.314 1.00 95.44 214 VAL A CA 1
ATOM 1654 C C . VAL A 1 214 ? 1.853 -7.933 14.683 1.00 95.44 214 VAL A C 1
ATOM 1656 O O . VAL A 1 214 ? 0.891 -7.651 15.393 1.00 95.44 214 VAL A O 1
ATOM 1659 N N . GLU A 1 215 ? 1.722 -8.271 13.403 1.00 94.38 215 GLU A N 1
ATOM 1660 C CA . GLU A 1 215 ? 0.429 -8.317 12.714 1.00 94.38 215 GLU A CA 1
ATOM 1661 C C . GLU A 1 215 ? -0.515 -9.330 13.376 1.00 94.38 215 GLU A C 1
ATOM 1663 O O . GLU A 1 215 ? -1.654 -8.989 13.696 1.00 94.38 215 GLU A O 1
ATOM 1668 N N . ALA A 1 216 ? -0.023 -10.524 13.728 1.00 94.00 216 ALA A N 1
ATOM 1669 C CA . ALA A 1 216 ? -0.801 -11.511 14.480 1.00 94.00 216 ALA A CA 1
ATOM 1670 C C . ALA A 1 216 ? -1.284 -10.975 15.844 1.00 94.00 216 ALA A C 1
ATOM 1672 O O . ALA A 1 216 ? -2.430 -11.206 16.239 1.00 94.00 216 ALA A O 1
ATOM 1673 N N . LYS A 1 217 ? -0.442 -10.214 16.558 1.00 96.00 217 LYS A N 1
ATOM 1674 C CA . LYS A 1 217 ? -0.827 -9.563 17.824 1.00 96.00 217 LYS A CA 1
ATOM 1675 C C . LYS A 1 217 ? -1.878 -8.474 17.616 1.00 96.00 217 LYS A C 1
ATOM 1677 O O . LYS A 1 217 ? -2.777 -8.354 18.444 1.00 96.00 217 LYS A O 1
ATOM 1682 N N . ILE A 1 218 ? -1.790 -7.696 16.536 1.00 95.62 218 ILE A N 1
ATOM 1683 C CA . ILE A 1 218 ? -2.789 -6.669 16.205 1.00 95.62 218 ILE A CA 1
ATOM 1684 C C . ILE A 1 218 ? -4.144 -7.323 15.910 1.00 95.62 218 ILE A C 1
ATOM 1686 O O . ILE A 1 218 ? -5.158 -6.866 16.434 1.00 95.62 218 ILE A O 1
ATOM 1690 N N . LEU A 1 219 ? -4.172 -8.427 15.157 1.00 94.06 219 LEU A N 1
ATOM 1691 C CA . LEU A 1 219 ? -5.404 -9.177 14.877 1.00 94.06 219 LEU A CA 1
ATOM 1692 C C . LEU A 1 219 ? -6.036 -9.756 16.142 1.00 94.06 219 LEU A C 1
ATOM 1694 O O . LEU A 1 219 ? -7.241 -9.606 16.358 1.00 94.06 219 LEU A O 1
ATOM 1698 N N . ALA A 1 220 ? -5.223 -10.368 17.007 1.00 95.88 220 ALA A N 1
ATOM 1699 C CA . ALA A 1 220 ? -5.687 -10.835 18.308 1.00 95.88 220 ALA A CA 1
ATOM 1700 C C . ALA A 1 220 ? -6.278 -9.672 19.118 1.00 95.88 220 ALA A C 1
ATOM 1702 O O . ALA A 1 220 ? -7.389 -9.781 19.641 1.00 95.88 220 ALA A O 1
ATOM 1703 N N . LYS A 1 221 ? -5.596 -8.517 19.131 1.00 96.75 221 LYS A N 1
ATOM 1704 C CA . LYS A 1 221 ? -6.065 -7.339 19.859 1.00 96.75 221 LYS A CA 1
ATOM 1705 C C . LYS A 1 221 ? -7.357 -6.755 19.293 1.00 96.75 221 LYS A C 1
ATOM 1707 O O . LYS A 1 221 ? -8.200 -6.318 20.068 1.00 96.75 221 LYS A O 1
ATOM 1712 N N . ARG A 1 222 ? -7.541 -6.771 17.971 1.00 93.81 222 ARG A N 1
ATOM 1713 C CA . ARG A 1 222 ? -8.788 -6.358 17.309 1.00 93.81 222 ARG A CA 1
ATOM 1714 C C . ARG A 1 222 ? -9.963 -7.245 17.735 1.00 93.81 222 ARG A C 1
ATOM 1716 O O . ARG A 1 222 ? -11.026 -6.729 18.061 1.00 93.81 222 ARG A O 1
ATOM 1723 N N . SER A 1 223 ? -9.754 -8.561 17.805 1.00 94.00 223 SER A N 1
ATOM 1724 C CA . SER A 1 223 ? -10.765 -9.509 18.300 1.00 94.00 223 SER A CA 1
ATOM 1725 C C . SER A 1 223 ? -11.108 -9.274 19.777 1.00 94.00 223 SER A C 1
ATOM 1727 O O . SER A 1 223 ? -12.281 -9.215 20.142 1.00 94.00 223 SER A O 1
ATOM 1729 N N . GLU A 1 224 ? -10.098 -9.068 20.628 1.00 96.00 224 GLU A N 1
ATOM 1730 C CA . GLU A 1 224 ? -10.306 -8.699 22.035 1.00 96.00 224 GLU A CA 1
ATOM 1731 C C . GLU A 1 224 ? -11.086 -7.388 22.181 1.00 96.00 224 GLU A C 1
ATOM 1733 O O . GLU A 1 224 ? -11.985 -7.300 23.013 1.00 96.00 224 GLU A O 1
ATOM 1738 N N . LEU A 1 225 ? -10.755 -6.377 21.374 1.00 95.19 225 LEU A N 1
ATOM 1739 C CA . LEU A 1 225 ? -11.375 -5.056 21.432 1.00 95.19 225 LEU A CA 1
ATOM 1740 C C . LEU A 1 225 ? -12.862 -5.109 21.062 1.00 95.19 225 LEU A C 1
ATOM 1742 O O . LEU A 1 225 ? -13.667 -4.472 21.730 1.00 95.19 225 LEU A O 1
ATOM 1746 N N . SER A 1 226 ? -13.233 -5.925 20.071 1.00 91.62 226 SER A N 1
ATOM 1747 C CA . SER A 1 226 ? -14.634 -6.142 19.682 1.00 91.62 226 SER A CA 1
ATOM 1748 C C . SER A 1 226 ? -15.457 -6.830 20.784 1.00 91.62 226 SER A C 1
ATOM 1750 O O . SER A 1 226 ? -16.601 -6.449 21.046 1.00 91.62 226 SER A O 1
ATOM 1752 N N . LYS A 1 227 ? -14.868 -7.804 21.493 1.00 95.25 227 LYS A N 1
ATOM 1753 C CA . LYS A 1 227 ? -15.514 -8.423 22.665 1.00 95.25 227 LYS A CA 1
ATOM 1754 C C . LYS A 1 227 ? -15.677 -7.416 23.799 1.00 95.25 227 LYS A C 1
ATOM 1756 O O . LYS A 1 227 ? -16.764 -7.287 24.354 1.00 95.25 227 LYS A O 1
ATOM 1761 N N . PHE A 1 228 ? -14.615 -6.663 24.084 1.00 96.44 228 PHE A N 1
ATOM 1762 C CA . PHE A 1 228 ? -14.633 -5.633 25.113 1.00 96.44 228 PHE A CA 1
ATOM 1763 C C . PHE A 1 228 ? -15.667 -4.537 24.815 1.00 96.44 228 PHE A C 1
ATOM 1765 O O . PHE A 1 228 ? -16.358 -4.109 25.732 1.00 96.44 228 PHE A O 1
ATOM 1772 N N . GLU A 1 229 ? -15.841 -4.126 23.553 1.00 94.88 229 GLU A N 1
ATOM 1773 C CA . GLU A 1 229 ? -16.883 -3.163 23.161 1.00 94.88 229 GLU A CA 1
ATOM 1774 C C . GLU A 1 229 ? -18.276 -3.643 23.565 1.00 94.88 229 GLU A C 1
ATOM 1776 O O . GLU A 1 229 ? -19.063 -2.879 24.123 1.00 94.88 229 GLU A O 1
ATOM 1781 N N . SER A 1 230 ? -18.566 -4.921 23.323 1.00 94.06 230 SER A N 1
ATOM 1782 C CA . SER A 1 230 ? -19.872 -5.510 23.625 1.00 94.06 230 SER A CA 1
ATOM 1783 C C . SER A 1 230 ? -20.162 -5.479 25.129 1.00 94.06 230 SER A C 1
ATOM 1785 O O . SER A 1 230 ? -21.215 -4.998 25.549 1.00 94.06 230 SER A O 1
ATOM 1787 N N . GLU A 1 231 ? -19.199 -5.915 25.946 1.00 96.50 231 GLU A N 1
ATOM 1788 C CA . GLU A 1 231 ? -19.302 -5.891 27.412 1.00 96.50 231 GLU A CA 1
ATOM 1789 C C . GLU A 1 231 ? -19.411 -4.457 27.950 1.00 96.50 231 GLU A C 1
ATOM 1791 O O . GLU A 1 231 ? -20.244 -4.159 28.808 1.00 96.50 231 GLU A O 1
ATOM 1796 N N . TYR A 1 232 ? -18.600 -3.543 27.412 1.00 96.06 232 TYR A N 1
ATOM 1797 C CA . TYR A 1 232 ? -18.605 -2.134 27.787 1.00 96.06 232 TYR A CA 1
ATOM 1798 C C . TYR A 1 232 ? -19.969 -1.485 27.528 1.00 96.06 232 TYR A C 1
ATOM 1800 O O . TYR A 1 232 ? -20.519 -0.829 28.415 1.00 96.06 232 TYR A O 1
ATOM 1808 N N . ARG A 1 233 ? -20.547 -1.693 26.337 1.00 94.50 233 ARG A N 1
ATOM 1809 C CA . ARG A 1 233 ? -21.855 -1.133 25.963 1.00 94.50 233 ARG A CA 1
ATOM 1810 C C . ARG A 1 233 ? -22.982 -1.692 26.836 1.00 94.50 233 ARG A C 1
ATOM 1812 O O . ARG A 1 233 ? -23.878 -0.935 27.204 1.00 94.50 233 ARG A O 1
ATOM 1819 N N . GLU A 1 234 ? -22.923 -2.969 27.218 1.00 96.25 234 GLU A N 1
ATOM 1820 C CA . GLU A 1 234 ? -23.895 -3.572 28.140 1.00 96.25 234 GLU A CA 1
ATOM 1821 C C . GLU A 1 234 ? -23.835 -2.930 29.535 1.00 96.25 234 GLU A C 1
ATOM 1823 O O . GLU A 1 234 ? -24.865 -2.546 30.098 1.00 96.25 234 GLU A O 1
ATOM 1828 N N . VAL A 1 235 ? -22.632 -2.787 30.099 1.00 97.12 235 VAL A N 1
ATOM 1829 C CA . VAL A 1 235 ? -22.444 -2.170 31.420 1.00 97.12 235 VAL A CA 1
ATOM 1830 C C . VAL A 1 235 ? -22.840 -0.696 31.397 1.00 97.12 235 VAL A C 1
ATOM 1832 O O . VAL A 1 235 ? -23.506 -0.233 32.324 1.00 97.12 235 VAL A O 1
ATOM 1835 N N . LEU A 1 236 ? -22.488 0.030 30.333 1.00 95.25 236 LEU A N 1
ATOM 1836 C CA . LEU A 1 236 ? -22.853 1.433 30.167 1.00 95.25 236 LEU A CA 1
ATOM 1837 C C . LEU A 1 236 ? -24.375 1.611 30.137 1.00 95.25 236 LEU A C 1
ATOM 1839 O O . LEU A 1 236 ? -24.890 2.474 30.842 1.00 95.25 236 LEU A O 1
ATOM 1843 N N . ALA A 1 237 ? -25.100 0.759 29.404 1.00 95.75 237 ALA A N 1
ATOM 1844 C CA . ALA A 1 237 ? -26.561 0.800 29.362 1.00 95.75 237 ALA A CA 1
ATOM 1845 C C . ALA A 1 237 ? -27.183 0.600 30.755 1.00 95.75 237 ALA A C 1
ATOM 1847 O O . ALA A 1 237 ? -28.026 1.397 31.170 1.00 95.75 237 ALA A O 1
ATOM 1848 N N . LYS A 1 238 ? -26.714 -0.404 31.512 1.00 97.25 238 LYS A N 1
ATOM 1849 C CA . LYS A 1 238 ? -27.174 -0.657 32.890 1.00 97.25 238 LYS A CA 1
ATOM 1850 C C . LYS A 1 238 ? -26.861 0.510 33.825 1.00 97.25 238 LYS A C 1
ATOM 1852 O O . LYS A 1 238 ? -27.688 0.877 34.655 1.00 97.25 238 LYS A O 1
ATOM 1857 N N . PHE A 1 239 ? -25.675 1.102 33.704 1.00 96.44 239 PHE A N 1
ATOM 1858 C CA . PHE A 1 239 ? -25.298 2.273 34.491 1.00 96.44 239 PHE A CA 1
ATOM 1859 C C . PHE A 1 239 ? -26.212 3.464 34.182 1.00 96.44 239 PHE A C 1
ATOM 1861 O O . PHE A 1 239 ? -26.762 4.058 35.106 1.00 96.44 239 PHE A O 1
ATOM 1868 N N . THR A 1 240 ? -26.440 3.769 32.900 1.00 95.88 240 THR A N 1
ATOM 1869 C CA . THR A 1 240 ? -27.336 4.852 32.469 1.00 95.88 240 THR A CA 1
ATOM 1870 C C . THR A 1 240 ? -28.765 4.650 32.976 1.00 95.88 240 THR A C 1
ATOM 1872 O O . THR A 1 240 ? -29.364 5.600 33.482 1.00 95.88 240 THR A O 1
ATOM 1875 N N . GLU A 1 241 ? -29.294 3.426 32.904 1.00 97.44 241 GLU A N 1
ATOM 1876 C CA . GLU A 1 241 ? -30.607 3.077 33.457 1.00 97.44 241 GLU A CA 1
ATOM 1877 C C . GLU A 1 241 ? -30.669 3.349 34.969 1.00 97.44 241 GLU A C 1
ATOM 1879 O O . GLU A 1 241 ? -31.562 4.052 35.446 1.00 97.44 241 GLU A O 1
ATOM 1884 N N . MET A 1 242 ? -29.679 2.864 35.724 1.00 97.75 242 MET A N 1
ATOM 1885 C CA . MET A 1 242 ? -29.617 3.037 37.178 1.00 97.75 242 MET A CA 1
ATOM 1886 C C . MET A 1 242 ? -29.470 4.506 37.591 1.00 97.75 242 MET A C 1
ATOM 1888 O O . MET A 1 242 ? -30.124 4.943 38.538 1.00 97.75 242 MET A O 1
ATOM 1892 N N . THR A 1 243 ? -28.652 5.291 36.883 1.00 97.00 243 THR A N 1
ATOM 1893 C CA . THR A 1 243 ? -28.502 6.731 37.142 1.00 97.00 243 THR A CA 1
ATOM 1894 C C . THR A 1 243 ? -29.785 7.498 36.822 1.00 97.00 243 THR A C 1
ATOM 1896 O O . THR A 1 243 ? -30.167 8.387 37.583 1.00 97.00 243 THR A O 1
ATOM 1899 N N . SER A 1 244 ? -30.480 7.140 35.738 1.00 97.25 244 SER A N 1
ATOM 1900 C CA . SER A 1 244 ? -31.766 7.750 35.389 1.00 97.25 244 SER A CA 1
ATOM 1901 C C . SER A 1 244 ? -32.823 7.464 36.452 1.00 97.25 244 SER A C 1
ATOM 1903 O O . SER A 1 244 ? -33.489 8.390 36.914 1.00 97.25 244 SER A O 1
ATOM 1905 N N . ARG A 1 245 ? -32.917 6.209 36.909 1.00 97.56 245 ARG A N 1
ATOM 1906 C CA . ARG A 1 245 ? -33.820 5.830 37.996 1.00 97.56 245 ARG A CA 1
ATOM 1907 C C . ARG A 1 245 ? -33.489 6.568 39.292 1.00 97.56 245 ARG A C 1
ATOM 1909 O O . ARG A 1 245 ? -34.389 7.109 39.916 1.00 97.56 245 ARG A O 1
ATOM 1916 N N . TYR A 1 246 ? -32.216 6.641 39.681 1.00 96.62 246 TYR A N 1
ATOM 1917 C CA . TYR A 1 246 ? -31.799 7.384 40.876 1.00 96.62 246 TYR A CA 1
ATOM 1918 C C . TYR A 1 246 ? -32.254 8.852 40.836 1.00 96.62 246 TYR A C 1
ATOM 1920 O O . TYR A 1 246 ? -32.781 9.357 41.825 1.00 96.62 246 TYR A O 1
ATOM 1928 N N . ALA A 1 247 ? -32.108 9.521 39.687 1.00 97.19 247 ALA A N 1
ATOM 1929 C CA . ALA A 1 247 ? -32.561 10.900 39.515 1.00 97.19 247 ALA A CA 1
ATOM 1930 C C . ALA A 1 247 ? -34.091 11.044 39.646 1.00 97.19 247 ALA A C 1
ATOM 1932 O O . ALA A 1 247 ? -34.558 11.986 40.282 1.00 97.19 247 ALA A O 1
ATOM 1933 N N . GLN A 1 248 ? -34.861 10.097 39.096 1.00 97.31 248 GLN A N 1
ATOM 1934 C CA . GLN A 1 248 ? -36.326 10.072 39.215 1.00 97.31 248 GLN A CA 1
ATOM 1935 C C . GLN A 1 248 ? -36.790 9.851 40.660 1.00 97.31 248 GLN A C 1
ATOM 1937 O O . GLN A 1 248 ? -37.701 10.532 41.127 1.00 97.31 248 GLN A O 1
ATOM 1942 N N . GLU A 1 249 ? -36.159 8.922 41.381 1.00 97.88 249 GLU A N 1
ATOM 1943 C CA . GLU A 1 249 ? -36.471 8.648 42.790 1.00 97.88 249 GLU A CA 1
ATOM 1944 C C . GLU A 1 249 ? -36.155 9.874 43.662 1.00 97.88 249 GLU A C 1
ATOM 1946 O O . GLU A 1 249 ? -36.959 10.250 44.511 1.00 97.88 249 GLU A O 1
ATOM 1951 N N . MET A 1 250 ? -35.024 10.549 43.416 1.00 97.25 250 MET A N 1
ATOM 1952 C CA . MET A 1 250 ? -34.656 11.782 44.122 1.00 97.25 250 MET A CA 1
ATOM 1953 C C . MET A 1 250 ? -35.693 12.891 43.901 1.00 97.25 250 MET A C 1
ATOM 1955 O O . MET A 1 250 ? -36.167 13.480 44.869 1.00 97.25 250 MET A O 1
ATOM 1959 N N . GLN A 1 251 ? -36.105 13.114 42.649 1.00 97.31 251 GLN A N 1
ATOM 1960 C CA . GLN A 1 251 ? -37.148 14.085 42.319 1.00 97.31 251 GLN A CA 1
ATOM 1961 C C . GLN A 1 251 ? -38.482 13.741 43.000 1.00 97.31 251 GLN A C 1
ATOM 1963 O O . GLN A 1 251 ? -39.126 14.613 43.577 1.00 97.31 251 GLN A O 1
ATOM 1968 N N . THR A 1 252 ? -38.873 12.466 42.974 1.00 97.81 252 THR A N 1
ATOM 1969 C CA . THR A 1 252 ? -40.116 11.992 43.599 1.00 97.81 252 THR A CA 1
ATOM 1970 C C . THR A 1 252 ? -40.102 12.241 45.110 1.00 97.81 252 THR A C 1
ATOM 1972 O O . THR A 1 252 ? -41.094 12.686 45.683 1.00 97.81 252 THR A O 1
ATOM 1975 N N . ILE A 1 253 ? -38.971 11.985 45.774 1.00 97.38 253 ILE A N 1
ATOM 1976 C CA . ILE A 1 253 ? -38.807 12.260 47.207 1.00 97.38 253 ILE A CA 1
ATOM 1977 C C . ILE A 1 253 ? -38.931 13.762 47.492 1.00 97.38 253 ILE A C 1
ATOM 1979 O O . ILE A 1 253 ? -39.628 14.133 48.437 1.00 97.38 253 ILE A O 1
ATOM 1983 N N . ASP A 1 254 ? -38.297 14.619 46.689 1.00 97.25 254 ASP A N 1
ATOM 1984 C CA . ASP A 1 254 ? -38.378 16.076 46.851 1.00 97.25 254 ASP A CA 1
ATOM 1985 C C . ASP A 1 254 ? -39.821 16.588 46.697 1.00 97.25 254 ASP A C 1
ATOM 1987 O O . ASP A 1 254 ? -40.281 17.409 47.494 1.00 97.25 254 ASP A O 1
ATOM 1991 N N . GLU A 1 255 ? -40.565 16.069 45.717 1.00 97.12 255 GLU A N 1
ATOM 1992 C CA . GLU A 1 255 ? -41.984 16.380 45.507 1.00 97.12 255 GLU A CA 1
ATOM 1993 C C . GLU A 1 255 ? -42.837 15.974 46.720 1.00 97.12 255 GLU A C 1
ATOM 1995 O O . GLU A 1 255 ? -43.561 16.808 47.271 1.00 97.12 255 GLU A O 1
ATOM 2000 N N . LEU A 1 256 ? -42.674 14.744 47.222 1.00 97.69 256 LEU A N 1
ATOM 2001 C CA . LEU A 1 256 ? -43.397 14.253 48.404 1.00 97.69 256 LEU A CA 1
ATOM 2002 C C . LEU A 1 256 ? -43.079 15.057 49.675 1.00 97.69 256 LEU A C 1
ATOM 2004 O O . LEU A 1 256 ? -43.958 15.309 50.503 1.00 97.69 256 LEU A O 1
ATOM 2008 N N . LEU A 1 257 ? -41.820 15.462 49.861 1.00 96.38 257 LEU A N 1
ATOM 2009 C CA . LEU A 1 257 ? -41.420 16.287 51.002 1.00 96.38 257 LEU A CA 1
ATOM 2010 C C . LEU A 1 257 ? -42.010 17.697 50.924 1.00 96.38 257 LEU A C 1
ATOM 2012 O O . LEU A 1 257 ? -42.379 18.246 51.966 1.00 96.38 257 LEU A O 1
ATOM 2016 N N . ASN A 1 258 ? -42.118 18.269 49.724 1.00 96.06 258 ASN A N 1
ATOM 2017 C CA . ASN A 1 258 ? -42.770 19.558 49.511 1.00 96.06 258 ASN A CA 1
ATOM 2018 C C . ASN A 1 258 ? -44.275 19.479 49.794 1.00 96.06 258 ASN A C 1
ATOM 2020 O O . ASN A 1 258 ? -44.779 20.323 50.530 1.00 96.06 258 ASN A O 1
ATOM 2024 N N . GLU A 1 259 ? -44.968 18.448 49.299 1.00 95.25 259 GLU A N 1
ATOM 2025 C CA . GLU A 1 259 ? -46.396 18.228 49.581 1.00 95.25 259 GLU A CA 1
ATOM 2026 C C . GLU A 1 259 ? -46.680 18.080 51.080 1.00 95.25 259 GLU A C 1
ATOM 2028 O O . GLU A 1 259 ? -47.638 18.654 51.588 1.00 95.25 259 GLU A O 1
ATOM 2033 N N . ARG A 1 260 ? -45.827 17.357 51.818 1.00 92.56 260 ARG A N 1
ATOM 2034 C CA . ARG A 1 260 ? -45.966 17.188 53.275 1.00 92.56 260 ARG A CA 1
ATOM 2035 C C . ARG A 1 260 ? -45.851 18.510 54.048 1.00 92.56 260 ARG A C 1
ATOM 2037 O O . ARG A 1 260 ? -46.402 18.620 55.140 1.00 92.56 260 ARG A O 1
ATOM 2044 N N . ASN A 1 261 ? -45.051 19.455 53.554 1.00 91.44 261 ASN A N 1
ATOM 2045 C CA . ASN A 1 261 ? -44.746 20.710 54.250 1.00 91.44 261 ASN A CA 1
ATOM 2046 C C . ASN A 1 261 ? -45.664 21.878 53.842 1.00 91.44 261 ASN A C 1
ATOM 2048 O O . ASN A 1 261 ? -45.500 22.969 54.394 1.00 91.44 261 ASN A O 1
ATOM 2052 N N . ALA A 1 262 ? -46.559 21.665 52.875 1.00 75.44 262 ALA A N 1
ATOM 2053 C CA . ALA A 1 262 ? -47.583 22.620 52.455 1.00 75.44 262 ALA A CA 1
ATOM 2054 C C . ALA A 1 262 ? -48.791 22.600 53.406 1.00 75.44 262 ALA A C 1
ATOM 2056 O O . ALA A 1 262 ? -49.353 23.694 53.641 1.00 75.44 262 ALA A O 1
#

InterPro domains:
  IPR052812 Plant DnaJ domain-containing protein [PTHR44272] (2-261)

Radius of gyration: 26.19 Å; chains: 1; bounding box: 67×46×80 Å

Sequence (262 aa):
MQAIEADSHELELDLSSLNTVNTMFAALFSKLGVPIKTTVSATVLEEALNGSVEIAQLHLGKSVCRKVEKQSAHFYSVDITEEEAKLGLVCRVCSTAKSKFKLLYFEPEENGGLSLALQEDSAKTGKVTSAGMFFLGFPVYRFEHNNSAAAAKDPDSAFFKRLDGFQPCEVNELKEGTHYFAVYGDNFFKSATYTLEVVCAEPFSTEKEKLRSVEAKILAKRSELSKFESEYREVLAKFTEMTSRYAQEMQTIDELLNERNA

Foldseek 3Di:
DDDDPPPPPQAEDELVVDDPVVLVVVVVCVVVVNDRHYDQHPVQQVCQQQLNADEAEDEAPDKDWDWAWASHKHKYKYFADQVLLQLWKKKKKKALVQFKKKKWWWDADPNRGTHTDDIWTFDDDPNMTMTMDTQGNDWAWDQDQPPDPCCVVPVLCCVLCRLVSTGTDPHNTDHGGMIMMMIHRHDNPGITIMMIHMHRCNVVVVVSVVSVVVSVVSVVVNVVSVVVSVVVVVVVVVVVVVVVVVVVVVVVVVVVVVVVVD

Organism: Aegilops tausch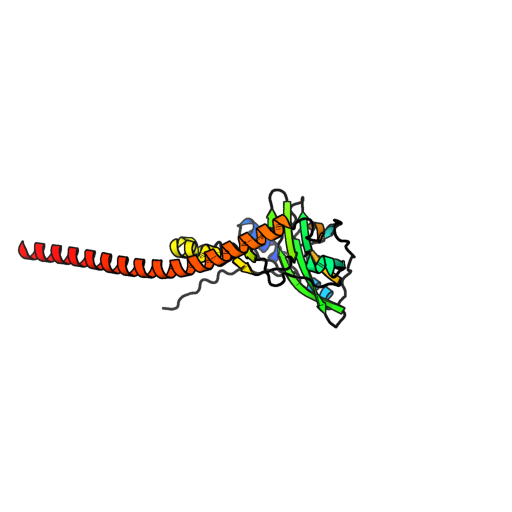ii subsp. strangulata (NCBI:txid200361)